Protein AF-0000000082645265 (afdb_homodimer)

Organism: NCBI:txid247480

pLDDT: mean 91.25, std 11.8, range [41.09, 98.75]

Radius of gyration: 23.76 Å; Cα contacts (8 Å, |Δi|>4): 276; chains: 2; bounding box: 53×77×56 Å

Sequence (302 aa):
MNIVKHSKKLSLRLSRKKLFSTRSKHISAYISTALFASWIGTYLDLYFVGKQWYSFPARPYPAIFTINIMFTLIGLPILTTFFLYFMEKIKTWKKGVFIGTASLIMTLGEKRSEALGWFAHNDQWEHIYSFFGYLIFMIIVWKFYRWMNSIMNIVKHSKKLSLRLSRKKLFSTRSKHISAYISTALFASWIGTYLDLYFVGKQWYSFPARPYPAIFTINIMFTLIGLPILTTFFLYFMEKIKTWKKGVFIGTASLIMTLGEKRSEALGWFAHNDQWEHIYSFFGYLIFMIIVWKFYRWMNSI

Solvent-accessible surface area (backbone atoms only — not comparable to full-atom values): 15420 Å² total; per-residue (Å²): 126,72,67,62,59,56,53,51,53,53,50,49,52,51,48,47,51,49,50,52,50,52,52,25,35,50,52,46,18,50,52,41,35,23,49,47,48,19,41,55,47,42,53,50,44,45,49,39,39,35,68,56,47,32,48,46,76,58,40,66,60,61,80,41,35,81,51,47,52,63,44,34,69,47,46,40,26,52,51,43,50,52,50,51,58,50,56,72,72,45,55,76,87,50,44,60,57,48,44,52,51,49,15,48,50,52,36,51,49,50,54,51,33,33,76,71,52,42,33,45,65,36,90,83,60,53,68,67,57,46,28,53,48,40,38,52,50,51,50,52,47,49,53,48,29,54,51,43,54,72,61,127,74,68,61,60,57,53,51,54,52,50,48,51,52,48,46,52,49,50,52,50,52,51,26,36,49,51,47,18,52,53,40,34,23,50,46,48,19,42,54,48,42,54,50,44,45,46,39,38,36,67,54,46,31,48,47,74,58,42,68,61,61,82,39,35,82,52,47,52,63,44,34,67,48,45,39,27,52,52,43,49,54,50,50,58,49,56,71,71,45,57,76,86,52,43,60,58,48,45,53,51,49,15,47,51,50,35,50,50,49,53,52,32,33,76,71,52,41,33,47,64,35,91,86,60,52,67,67,56,46,29,53,48,41,38,53,48,51,49,52,48,49,53,49,29,54,52,42,54,71,60

Nearest PDB structures (foldseek):
  8th8-assembly1_C  TM=1.913E-01  e=9.429E+00  Tetrahymena thermophila

Secondary structure (DSSP, 8-state):
--HHHHHHHHHHHHHHHHHHHHHHHHHHHHHHHHHHHHHHHHHHHHHHHHTTSEE-SS-SSTTT-SS-HHIIIIIHHHHHHHHHHHHHHS-HHHHHHHHHHHHHHHHHHHHHHHHTTS-EE-TT--HHHHHHHHHHHHHHHHHHHHHHHH-/-THHHHHHHHHHHHHHHHHHHHHHHHHHHHHHHHHHHHHHHHHHHHHHHHTTSEE-SS-SSTTT-SS-HHIIIIIHHHHHHHHHHHHHHS-HHHHHHHHHHHHHHHHHHHHHHHHTTS-EE-TT--HHHHHHHHHHHHHHHHHHHHHHHH-

Structure (mmCIF, N/CA/C/O backbone):
data_AF-0000000082645265-model_v1
#
loop_
_entity.id
_entity.type
_entity.pdbx_description
1 polymer 'Group-specific protein'
#
loop_
_atom_site.group_PDB
_atom_site.id
_atom_site.type_symbol
_atom_site.label_atom_id
_atom_site.label_alt_id
_atom_site.label_comp_id
_atom_site.label_asym_id
_atom_site.label_entity_id
_atom_site.label_seq_id
_atom_site.pdbx_PDB_ins_code
_atom_site.Cartn_x
_atom_site.Cartn_y
_atom_site.Cartn_z
_atom_site.occupancy
_atom_site.B_iso_or_equiv
_atom_site.auth_seq_id
_atom_site.auth_comp_id
_atom_site.auth_asym_id
_atom_site.auth_atom_id
_atom_site.pdbx_PDB_model_num
ATOM 1 N N . MET A 1 1 ? -5.438 44.812 35.031 1 41.72 1 MET A N 1
ATOM 2 C CA . MET A 1 1 ? -4.277 43.969 34.75 1 41.72 1 MET A CA 1
ATOM 3 C C . MET A 1 1 ? -4.711 42.531 34.375 1 41.72 1 MET A C 1
ATOM 5 O O . MET A 1 1 ? -3.877 41.656 34.25 1 41.72 1 MET A O 1
ATOM 9 N N . ASN A 1 2 ? -6 42.188 34.562 1 53.78 2 ASN A N 1
ATOM 10 C CA . ASN A 1 2 ? -6.508 40.844 34.344 1 53.78 2 ASN A CA 1
ATOM 11 C C . ASN A 1 2 ? -6.637 40.531 32.844 1 53.78 2 ASN A C 1
ATOM 13 O O . ASN A 1 2 ? -7.105 39.438 32.469 1 53.78 2 ASN A O 1
ATOM 17 N N . ILE A 1 3 ? -6.441 41.469 32.031 1 58.78 3 ILE A N 1
ATOM 18 C CA . ILE A 1 3 ? -6.621 41.219 30.594 1 58.78 3 ILE A CA 1
ATOM 19 C C . ILE A 1 3 ? -5.422 40.469 30.031 1 58.78 3 ILE A C 1
ATOM 21 O O . ILE A 1 3 ? -5.543 39.75 29.047 1 58.78 3 ILE A O 1
ATOM 25 N N . VAL A 1 4 ? -4.297 40.562 30.703 1 61.38 4 VAL A N 1
ATOM 26 C CA . VAL A 1 4 ? -3.084 39.938 30.188 1 61.38 4 VAL A CA 1
ATOM 27 C C . VAL A 1 4 ? -3.145 38.438 30.422 1 61.38 4 VAL A C 1
ATOM 29 O O . VAL A 1 4 ? -2.586 37.656 29.641 1 61.38 4 VAL A O 1
ATOM 32 N N . LYS A 1 5 ? -3.932 37.969 31.453 1 63.28 5 LYS A N 1
ATOM 33 C CA . LYS A 1 5 ? -3.91 36.562 31.766 1 63.28 5 LYS A CA 1
ATOM 34 C C . LYS A 1 5 ? -4.766 35.75 30.781 1 63.28 5 LYS A C 1
ATOM 36 O O . LYS A 1 5 ? -4.43 34.625 30.422 1 63.28 5 LYS A O 1
ATOM 41 N N . HIS A 1 6 ? -5.785 36.438 30.203 1 62.94 6 HIS A N 1
ATOM 42 C CA . HIS A 1 6 ? -6.652 35.719 29.281 1 62.94 6 HIS A CA 1
ATOM 43 C C . HIS A 1 6 ? -5.969 35.531 27.922 1 62.94 6 HIS A C 1
ATOM 45 O O . HIS A 1 6 ? -6.137 34.5 27.281 1 62.94 6 HIS A O 1
ATOM 51 N N . SER A 1 7 ? -5.109 36.5 27.625 1 65 7 SER A N 1
ATOM 52 C CA . SER A 1 7 ? -4.426 36.438 26.344 1 65 7 SER A CA 1
ATOM 53 C C . SER A 1 7 ? -3.377 35.312 26.328 1 65 7 SER A C 1
ATOM 55 O O . SER A 1 7 ? -3.178 34.656 25.312 1 65 7 SER A O 1
ATOM 57 N N . LYS A 1 8 ? -2.848 35.062 27.531 1 65.62 8 LYS A N 1
ATOM 58 C CA . LYS A 1 8 ? -1.815 34.031 27.609 1 65.62 8 LYS A CA 1
ATOM 59 C C . LYS A 1 8 ? -2.422 32.656 27.484 1 65.62 8 LYS A C 1
ATOM 61 O O . LYS A 1 8 ? -1.835 31.766 26.844 1 65.62 8 LYS A O 1
ATOM 66 N N . LYS A 1 9 ? -3.592 32.438 28.078 1 67.31 9 LYS A N 1
ATOM 67 C CA . LYS A 1 9 ? -4.25 31.141 28.031 1 67.31 9 LYS A CA 1
ATOM 68 C C . LYS A 1 9 ? -4.703 30.828 26.609 1 67.31 9 LYS A C 1
ATOM 70 O O . LYS A 1 9 ? -4.602 29.672 26.156 1 67.31 9 LYS A O 1
ATOM 75 N N . LEU A 1 10 ? -5.191 31.922 25.891 1 62.81 10 LEU A N 1
ATOM 76 C CA . LEU A 1 10 ? -5.602 31.766 24.5 1 62.81 10 LEU A CA 1
ATOM 77 C C . LEU A 1 10 ? -4.41 31.406 23.609 1 62.81 10 LEU A C 1
ATOM 79 O O . LEU A 1 10 ? -4.52 30.578 22.719 1 62.81 10 LEU A O 1
ATOM 83 N N . SER A 1 11 ? -3.326 32.062 23.922 1 68.88 11 SER A N 1
ATOM 84 C CA . SER A 1 11 ? -2.109 31.781 23.156 1 68.88 11 SER A CA 1
ATOM 85 C C . SER A 1 11 ? -1.582 30.375 23.422 1 68.88 11 SER A C 1
ATOM 87 O O . SER A 1 11 ? -1.104 29.703 22.5 1 68.88 11 SER A O 1
ATOM 89 N N . LEU A 1 12 ? -1.738 29.906 24.688 1 66.88 12 LEU A N 1
ATOM 90 C CA . LEU A 1 12 ? -1.28 28.562 25.047 1 66.88 12 LEU A CA 1
ATOM 91 C C . LEU A 1 12 ? -2.164 27.5 24.406 1 66.88 12 LEU A C 1
ATOM 93 O O . LEU A 1 12 ? -1.672 26.453 23.969 1 66.88 12 LEU A O 1
ATOM 97 N N . ARG A 1 13 ? -3.473 27.828 24.406 1 66.19 13 ARG A N 1
ATOM 98 C CA . ARG A 1 13 ? -4.402 26.891 23.766 1 66.19 13 ARG A CA 1
ATOM 99 C C . ARG A 1 13 ? -4.141 26.812 22.266 1 66.19 13 ARG A C 1
ATOM 101 O O . ARG A 1 13 ? -4.184 25.719 21.688 1 66.19 13 ARG A O 1
ATOM 108 N N . LEU A 1 14 ? -3.836 27.922 21.656 1 66.31 14 LEU A N 1
ATOM 109 C CA . LEU A 1 14 ? -3.527 27.953 20.234 1 66.31 14 LEU A CA 1
ATOM 110 C C . LEU A 1 14 ? -2.209 27.25 19.953 1 66.31 14 LEU A C 1
ATOM 112 O O . LEU A 1 14 ? -2.09 26.531 18.953 1 66.31 14 LEU A O 1
ATOM 116 N N . SER A 1 15 ? -1.323 27.484 20.875 1 64.44 15 SER A N 1
ATOM 117 C CA . SER A 1 15 ? -0.021 26.844 20.719 1 64.44 15 SER A CA 1
ATOM 118 C C . SER A 1 15 ? -0.122 25.328 20.891 1 64.44 15 SER A C 1
ATOM 120 O O . SER A 1 15 ? 0.527 24.578 20.172 1 64.44 15 SER A O 1
ATOM 122 N N . ARG A 1 16 ? -0.969 24.984 21.828 1 63.16 16 ARG A N 1
ATOM 123 C CA . ARG A 1 16 ? -1.139 23.547 22.062 1 63.16 16 ARG A CA 1
ATOM 124 C C . ARG A 1 16 ? -1.843 22.891 20.891 1 63.16 16 ARG A C 1
ATOM 126 O O . ARG A 1 16 ? -1.484 21.781 20.484 1 63.16 16 ARG A O 1
ATOM 133 N N . LYS A 1 17 ? -2.867 23.5 20.375 1 64.81 17 LYS A N 1
ATOM 134 C CA . LYS A 1 17 ? -3.559 23 19.203 1 64.81 17 LYS A CA 1
ATOM 135 C C . LYS A 1 17 ? -2.613 22.891 18 1 64.81 17 LYS A C 1
ATOM 137 O O . LYS A 1 17 ? -2.646 21.922 17.25 1 64.81 17 LYS A O 1
ATOM 142 N N . LYS A 1 18 ? -1.785 23.844 17.906 1 65.69 18 LYS A N 1
ATOM 143 C CA . LYS A 1 18 ? -0.791 23.844 16.844 1 65.69 18 LYS A CA 1
ATOM 144 C C . LYS A 1 18 ? 0.21 22.703 17.031 1 65.69 18 LYS A C 1
ATOM 146 O O . LYS A 1 18 ? 0.568 22.016 16.062 1 65.69 18 LYS A O 1
ATOM 151 N N . LEU A 1 19 ? 0.663 22.438 18.281 1 63.84 19 LEU A N 1
ATOM 152 C CA . LEU A 1 19 ? 1.594 21.359 18.594 1 63.84 19 LEU A CA 1
ATOM 153 C C . LEU A 1 19 ? 0.954 20 18.328 1 63.84 19 LEU A C 1
ATOM 155 O O . LEU A 1 19 ? 1.603 19.094 17.797 1 63.84 19 LEU A O 1
ATOM 159 N N . PHE A 1 20 ? -0.298 19.906 18.75 1 65.75 20 PHE A N 1
ATOM 160 C CA . PHE A 1 20 ? -1.022 18.656 18.516 1 65.75 20 PHE A CA 1
ATOM 161 C C . PHE A 1 20 ? -1.174 18.406 17.016 1 65.75 20 PHE A C 1
ATOM 163 O O . PHE A 1 20 ? -1.051 17.266 16.562 1 65.75 20 PHE A O 1
ATOM 170 N N . SER A 1 21 ? -1.326 19.547 16.312 1 73.06 21 SER A N 1
ATOM 171 C CA . SER A 1 21 ? -1.511 19.422 14.867 1 73.06 21 SER A CA 1
ATOM 172 C C . SER A 1 21 ? -0.225 18.969 14.188 1 73.06 21 SER A C 1
ATOM 174 O O . SER A 1 21 ? -0.258 18.125 13.289 1 73.06 21 SER A O 1
ATOM 176 N N . THR A 1 22 ? 0.914 19.469 14.727 1 77.69 22 THR A N 1
ATOM 177 C CA . THR A 1 22 ? 2.189 19.094 14.133 1 77.69 22 THR A CA 1
ATOM 178 C C . THR A 1 22 ? 2.506 17.625 14.414 1 77.69 22 THR A C 1
ATOM 180 O O . THR A 1 22 ? 2.982 16.906 13.531 1 77.69 22 THR A O 1
ATOM 183 N N . ARG A 1 23 ? 2.248 17.172 15.594 1 83.69 23 ARG A N 1
ATOM 184 C CA . ARG A 1 23 ? 2.463 15.773 15.977 1 83.69 23 ARG A CA 1
ATOM 185 C C . ARG A 1 23 ? 1.567 14.844 15.164 1 83.69 23 ARG A C 1
ATOM 187 O O . ARG A 1 23 ? 2.01 13.781 14.719 1 83.69 23 ARG A O 1
ATOM 194 N N . SER A 1 24 ? 0.394 15.281 14.992 1 85.12 24 SER A N 1
ATOM 195 C CA . SER A 1 24 ? -0.56 14.492 14.211 1 85.12 24 SER A CA 1
ATOM 196 C C . SER A 1 24 ? -0.104 14.352 12.758 1 85.12 24 SER A C 1
ATOM 198 O O . SER A 1 24 ? -0.153 13.258 12.195 1 85.12 24 SER A O 1
ATOM 200 N N . LYS A 1 25 ? 0.382 15.375 12.32 1 87.38 25 LYS A N 1
ATOM 201 C CA . LYS A 1 25 ? 0.893 15.359 10.953 1 87.38 25 LYS A CA 1
ATOM 202 C C . LYS A 1 25 ? 2.094 14.422 10.828 1 87.38 25 LYS A C 1
ATOM 204 O O . LYS A 1 25 ? 2.213 13.688 9.844 1 87.38 25 LYS A O 1
ATOM 209 N N . HIS A 1 26 ? 2.93 14.492 11.812 1 91.62 26 HIS A N 1
ATOM 210 C CA . HIS A 1 26 ? 4.105 13.633 11.852 1 91.62 26 HIS A CA 1
ATOM 211 C C . HIS A 1 26 ? 3.713 12.164 11.898 1 91.62 26 HIS A C 1
ATOM 213 O O . HIS A 1 26 ? 4.27 11.344 11.156 1 91.62 26 HIS A O 1
ATOM 219 N N . ILE A 1 27 ? 2.762 11.836 12.641 1 93.38 27 ILE A N 1
ATOM 220 C CA . ILE A 1 27 ? 2.273 10.461 12.758 1 93.38 27 ILE A CA 1
ATOM 221 C C . ILE A 1 27 ? 1.66 10.016 11.438 1 93.38 27 ILE A C 1
ATOM 223 O O . ILE A 1 27 ? 1.906 8.891 10.984 1 93.38 27 ILE A O 1
ATOM 227 N N . SER A 1 28 ? 0.894 10.891 10.828 1 94.62 28 SER A N 1
ATOM 228 C CA . SER A 1 28 ? 0.278 10.594 9.539 1 94.62 28 SER A CA 1
ATOM 229 C C . SER A 1 28 ? 1.333 10.297 8.477 1 94.62 28 SER A C 1
ATOM 231 O O . SER A 1 28 ? 1.183 9.367 7.684 1 94.62 28 SER A O 1
ATOM 233 N N . ALA A 1 29 ? 2.334 11.031 8.516 1 97.06 29 ALA A N 1
ATOM 234 C CA . ALA A 1 29 ? 3.408 10.844 7.547 1 97.06 29 ALA A CA 1
ATOM 235 C C . ALA A 1 29 ? 4.117 9.516 7.77 1 97.06 29 ALA A C 1
ATOM 237 O O . ALA A 1 29 ? 4.465 8.82 6.809 1 97.06 29 ALA A O 1
ATOM 238 N N . TYR A 1 30 ? 4.309 9.148 9.008 1 97.56 30 TYR A N 1
ATOM 239 C CA . TYR A 1 30 ? 4.918 7.859 9.328 1 97.56 30 TYR A CA 1
ATOM 240 C C . TYR A 1 30 ? 4.059 6.707 8.836 1 97.56 30 TYR A C 1
ATOM 242 O O . TYR A 1 30 ? 4.562 5.781 8.195 1 97.56 30 TYR A O 1
ATOM 250 N N . ILE A 1 31 ? 2.816 6.781 9.102 1 97.31 31 ILE A N 1
ATOM 251 C CA . ILE A 1 31 ? 1.897 5.711 8.727 1 97.31 31 ILE A CA 1
ATOM 252 C C . ILE A 1 31 ? 1.837 5.59 7.207 1 97.31 31 ILE A C 1
ATOM 254 O O . ILE A 1 31 ? 1.971 4.496 6.656 1 97.31 31 ILE A O 1
ATOM 258 N N . SER A 1 32 ? 1.669 6.715 6.551 1 97.81 32 SER A N 1
ATOM 259 C CA . SER A 1 32 ? 1.574 6.711 5.094 1 97.81 32 SER A CA 1
ATOM 260 C C . SER A 1 32 ? 2.85 6.168 4.457 1 97.81 32 SER A C 1
ATOM 262 O O . SER A 1 32 ? 2.793 5.438 3.467 1 97.81 32 SER A O 1
ATOM 264 N N . THR A 1 33 ? 3.93 6.508 5.055 1 98.62 33 THR A N 1
ATOM 265 C CA . THR A 1 33 ? 5.199 6.09 4.473 1 98.62 33 THR A CA 1
ATOM 266 C C . THR A 1 33 ? 5.438 4.602 4.711 1 98.62 33 THR A C 1
ATOM 268 O O . THR A 1 33 ? 5.941 3.898 3.828 1 98.62 33 THR A O 1
ATOM 271 N N . ALA A 1 34 ? 5.102 4.152 5.859 1 98.56 34 ALA A N 1
ATOM 272 C CA . ALA A 1 34 ? 5.215 2.721 6.117 1 98.56 34 ALA A CA 1
ATOM 273 C C . ALA A 1 34 ? 4.332 1.92 5.164 1 98.56 34 ALA A C 1
ATOM 275 O O . ALA A 1 34 ? 4.754 0.886 4.641 1 98.56 34 ALA A O 1
ATOM 276 N N . LEU A 1 35 ? 3.164 2.441 4.984 1 98.31 35 LEU A N 1
ATOM 277 C CA . LEU A 1 35 ? 2.244 1.817 4.039 1 98.31 35 LEU A CA 1
ATOM 278 C C . LEU A 1 35 ? 2.814 1.85 2.625 1 98.31 35 LEU A C 1
ATOM 280 O O . LEU A 1 35 ? 2.754 0.852 1.902 1 98.31 35 LEU A O 1
ATOM 284 N N . PHE A 1 36 ? 3.33 2.92 2.273 1 98.69 36 PHE A N 1
ATOM 285 C CA . PHE A 1 36 ? 3.928 3.111 0.958 1 98.69 36 PHE A CA 1
ATOM 286 C C . PHE A 1 36 ? 5.086 2.146 0.744 1 98.69 36 PHE A C 1
ATOM 288 O O . PHE A 1 36 ? 5.191 1.518 -0.312 1 98.69 36 PHE A O 1
ATOM 295 N N . ALA A 1 37 ? 5.914 2.037 1.705 1 98.75 37 ALA A N 1
ATOM 296 C CA . ALA A 1 37 ? 7.059 1.132 1.616 1 98.75 37 ALA A CA 1
ATOM 297 C C . ALA A 1 37 ? 6.598 -0.315 1.458 1 98.75 37 ALA A C 1
ATOM 299 O O . ALA A 1 37 ? 7.152 -1.062 0.647 1 98.75 37 ALA A O 1
ATOM 300 N N . SER A 1 38 ? 5.617 -0.634 2.26 1 98.69 38 SER A N 1
ATOM 301 C CA . SER A 1 38 ? 5.051 -1.973 2.141 1 98.69 38 SER A CA 1
ATOM 302 C C . SER A 1 38 ? 4.445 -2.195 0.759 1 98.69 38 SER A C 1
ATOM 304 O O . SER A 1 38 ? 4.629 -3.254 0.157 1 98.69 38 SER A O 1
ATOM 306 N N . TRP A 1 39 ? 3.764 -1.215 0.296 1 98.31 39 TRP A N 1
ATOM 307 C CA . TRP A 1 39 ? 3.102 -1.255 -1.003 1 98.31 39 TRP A CA 1
ATOM 308 C C . TRP A 1 39 ? 4.117 -1.419 -2.127 1 98.31 39 TRP A C 1
ATOM 310 O O . TRP A 1 39 ? 4.039 -2.369 -2.91 1 98.31 39 TRP A O 1
ATOM 320 N N . ILE A 1 40 ? 5.082 -0.595 -2.199 1 98 40 ILE A N 1
ATOM 321 C CA . ILE A 1 40 ? 6.09 -0.671 -3.25 1 98 40 ILE A CA 1
ATOM 322 C C . ILE A 1 40 ? 6.895 -1.958 -3.1 1 98 40 ILE A C 1
ATOM 324 O O . ILE A 1 40 ? 7.215 -2.617 -4.09 1 98 40 ILE A O 1
ATOM 328 N N . GLY A 1 41 ? 7.242 -2.258 -1.866 1 98.06 41 GLY A N 1
ATOM 329 C CA . GLY A 1 41 ? 7.98 -3.488 -1.624 1 98.06 41 GLY A CA 1
ATOM 330 C C . GLY A 1 41 ? 7.246 -4.727 -2.1 1 98.06 41 GLY A C 1
ATOM 331 O O . GLY A 1 41 ? 7.859 -5.652 -2.639 1 98.06 41 GLY A O 1
ATOM 332 N N . THR A 1 42 ? 5.957 -4.727 -1.881 1 98.19 42 THR A N 1
ATOM 333 C CA . THR A 1 42 ? 5.145 -5.863 -2.305 1 98.19 42 THR A CA 1
ATOM 334 C C . THR A 1 42 ? 5.184 -6.016 -3.822 1 98.19 42 THR A C 1
ATOM 336 O O . THR A 1 42 ? 5.402 -7.117 -4.336 1 98.19 42 THR A O 1
ATOM 339 N N . TYR A 1 43 ? 5.043 -4.992 -4.52 1 98 43 TYR A N 1
ATOM 340 C CA . TYR A 1 43 ? 5.02 -5.074 -5.977 1 98 43 TYR A CA 1
ATOM 341 C C . TYR A 1 43 ? 6.402 -5.402 -6.527 1 98 43 TYR A C 1
ATOM 343 O O . TYR A 1 43 ? 6.523 -6.09 -7.543 1 98 43 TYR A O 1
ATOM 351 N N . LEU A 1 44 ? 7.438 -4.914 -5.91 1 97.56 44 LEU A N 1
ATOM 352 C CA . LEU A 1 44 ? 8.781 -5.297 -6.32 1 97.56 44 LEU A CA 1
ATOM 353 C C . LEU A 1 44 ? 9.008 -6.793 -6.133 1 97.56 44 LEU A C 1
ATOM 355 O O . LEU A 1 44 ? 9.555 -7.461 -7.012 1 97.56 44 LEU A O 1
ATOM 359 N N . ASP A 1 45 ? 8.547 -7.258 -4.965 1 97.75 45 ASP A N 1
ATOM 360 C CA . ASP A 1 45 ? 8.664 -8.695 -4.715 1 97.75 45 ASP A CA 1
ATOM 361 C C . ASP A 1 45 ? 7.875 -9.5 -5.742 1 97.75 45 ASP A C 1
ATOM 363 O O . ASP A 1 45 ? 8.359 -10.508 -6.254 1 97.75 45 ASP A O 1
ATOM 367 N N . LEU A 1 46 ? 6.676 -9.086 -6.012 1 97.56 46 LEU A N 1
ATOM 368 C CA . LEU A 1 46 ? 5.855 -9.789 -6.992 1 97.56 46 LEU A CA 1
ATOM 369 C C . LEU A 1 46 ? 6.535 -9.812 -8.359 1 97.56 46 LEU A C 1
ATOM 371 O O . LEU A 1 46 ? 6.52 -10.836 -9.047 1 97.56 46 LEU A O 1
ATOM 375 N N . TYR A 1 47 ? 7.152 -8.789 -8.688 1 97.38 47 TYR A N 1
ATOM 376 C CA . TYR A 1 47 ? 7.816 -8.672 -9.977 1 97.38 47 TYR A CA 1
ATOM 377 C C . TYR A 1 47 ? 9.047 -9.578 -10.047 1 97.38 47 TYR A C 1
ATOM 379 O O . TYR A 1 47 ? 9.18 -10.383 -10.969 1 97.38 47 TYR A O 1
ATOM 387 N N . PHE A 1 48 ? 9.898 -9.492 -9.094 1 97.25 48 PHE A N 1
ATOM 388 C CA . PHE A 1 48 ? 11.164 -10.211 -9.133 1 97.25 48 PHE A CA 1
ATOM 389 C C . PHE A 1 48 ? 10.953 -11.703 -8.914 1 97.25 48 PHE A C 1
ATOM 391 O O . PHE A 1 48 ? 11.656 -12.531 -9.492 1 97.25 48 PHE A O 1
ATOM 398 N N . VAL A 1 49 ? 10.023 -12.031 -8.039 1 96.88 49 VAL A N 1
ATOM 399 C CA . VAL A 1 49 ? 9.68 -13.438 -7.84 1 96.88 49 VAL A CA 1
ATOM 400 C C . VAL A 1 49 ? 9.008 -13.992 -9.094 1 96.88 49 VAL A C 1
ATOM 402 O O . VAL A 1 49 ? 9.32 -15.109 -9.523 1 96.88 49 VAL A O 1
ATOM 405 N N . GLY A 1 50 ? 8.164 -13.219 -9.641 1 96 50 GLY A N 1
ATOM 406 C CA . GLY A 1 50 ? 7.516 -13.625 -10.875 1 96 50 GLY A CA 1
ATOM 407 C C . GLY A 1 50 ? 8.484 -13.852 -12.016 1 96 50 GLY A C 1
ATOM 408 O O . GLY A 1 50 ? 8.289 -14.758 -12.836 1 96 50 GLY A O 1
ATOM 409 N N . LYS A 1 51 ? 9.461 -13.062 -12.07 1 96.06 51 LYS A N 1
ATOM 410 C CA . LYS A 1 51 ? 10.484 -13.188 -13.102 1 96.06 51 LYS A CA 1
ATOM 411 C C . LYS A 1 51 ? 11.508 -14.258 -12.742 1 96.06 51 LYS A C 1
ATOM 413 O O . LYS A 1 51 ? 12.445 -14.516 -13.5 1 96.06 51 LYS A O 1
ATOM 418 N N . GLN A 1 52 ? 11.367 -14.766 -11.555 1 95.62 52 GLN A N 1
ATOM 419 C CA . GLN A 1 52 ? 12.195 -15.867 -11.055 1 95.62 52 GLN A CA 1
ATOM 420 C C . GLN A 1 52 ? 13.625 -15.406 -10.82 1 95.62 52 GLN A C 1
ATOM 422 O O . GLN A 1 52 ? 14.57 -16.172 -10.992 1 95.62 52 GLN A O 1
ATOM 427 N N . TRP A 1 53 ? 13.711 -14.125 -10.516 1 95.56 53 TRP A N 1
ATOM 428 C CA . TRP A 1 53 ? 15.031 -13.617 -10.141 1 95.56 53 TRP A CA 1
ATOM 429 C C . TRP A 1 53 ? 15.414 -14.07 -8.742 1 95.56 53 TRP A C 1
ATOM 431 O O . TRP A 1 53 ? 16.594 -14.312 -8.461 1 95.56 53 TRP A O 1
ATOM 441 N N . TYR A 1 54 ? 14.477 -14.141 -7.891 1 95.56 54 TYR A N 1
ATOM 442 C CA . TYR A 1 54 ? 14.664 -14.727 -6.566 1 95.56 54 TYR A CA 1
ATOM 443 C C . TYR A 1 54 ? 13.367 -15.336 -6.047 1 95.56 54 TYR A C 1
ATOM 445 O O . TYR A 1 54 ? 12.312 -15.188 -6.672 1 95.56 54 TYR A O 1
ATOM 453 N N . SER A 1 55 ? 13.523 -16.109 -4.988 1 96.44 55 SER A N 1
ATOM 454 C CA . SER A 1 55 ? 12.383 -16.75 -4.34 1 96.44 55 SER A CA 1
ATOM 455 C C . SER A 1 55 ? 12.562 -16.797 -2.826 1 96.44 55 SER A C 1
ATOM 457 O O . SER A 1 55 ? 13.656 -16.516 -2.318 1 96.44 55 SER A O 1
ATOM 459 N N . PHE A 1 56 ? 11.469 -17.078 -2.195 1 96.75 56 PHE A N 1
ATOM 460 C CA . PHE A 1 56 ? 11.453 -17.234 -0.745 1 96.75 56 PHE A CA 1
ATOM 461 C C . PHE A 1 56 ? 11.086 -18.656 -0.344 1 96.75 56 PHE A C 1
ATOM 463 O O . PHE A 1 56 ? 9.914 -18.953 -0.111 1 96.75 56 PHE A O 1
ATOM 470 N N . PRO A 1 57 ? 12.102 -19.469 -0.134 1 95.38 57 PRO A N 1
ATOM 471 C CA . PRO A 1 57 ? 11.812 -20.875 0.165 1 95.38 57 PRO A CA 1
ATOM 472 C C . PRO A 1 57 ? 11.086 -21.047 1.497 1 95.38 57 PRO A C 1
ATOM 474 O O . PRO A 1 57 ? 10.172 -21.875 1.599 1 95.38 57 PRO A O 1
ATOM 477 N N . ALA A 1 58 ? 11.523 -20.359 2.51 1 93.19 58 ALA A N 1
ATOM 478 C CA . ALA A 1 58 ? 10.859 -20.375 3.811 1 93.19 58 ALA A CA 1
ATOM 479 C C . ALA A 1 58 ? 9.945 -19.172 3.98 1 93.19 58 ALA A C 1
ATOM 481 O O . ALA A 1 58 ? 10.422 -18.031 4.141 1 93.19 58 ALA A O 1
ATOM 482 N N . ARG A 1 59 ? 8.648 -19.391 3.775 1 94.38 59 ARG A N 1
ATOM 483 C CA . ARG A 1 59 ? 7.68 -18.312 3.883 1 94.38 59 ARG A CA 1
ATOM 484 C C . ARG A 1 59 ? 6.34 -18.812 4.41 1 94.38 59 ARG A C 1
ATOM 486 O O . ARG A 1 59 ? 6.004 -19.984 4.23 1 94.38 59 ARG A O 1
ATOM 493 N N . PRO A 1 60 ? 5.684 -17.906 5.047 1 94.44 60 PRO A N 1
ATOM 494 C CA . PRO A 1 60 ? 4.363 -18.312 5.527 1 94.44 60 PRO A CA 1
ATOM 495 C C . PRO A 1 60 ? 3.381 -18.578 4.391 1 94.44 60 PRO A C 1
ATOM 497 O O . PRO A 1 60 ? 3.342 -17.828 3.412 1 94.44 60 PRO A O 1
ATOM 500 N N . TYR A 1 61 ? 2.6 -19.625 4.508 1 95.81 61 TYR A N 1
ATOM 501 C CA . TYR A 1 61 ? 1.531 -20 3.588 1 95.81 61 TYR A CA 1
ATOM 502 C C . TYR A 1 61 ? 2.033 -20.031 2.15 1 95.81 61 TYR A C 1
ATOM 504 O O . TYR A 1 61 ? 1.49 -19.344 1.28 1 95.81 61 TYR A O 1
ATOM 512 N N . PRO A 1 62 ? 2.998 -20.859 1.895 1 94.94 62 PRO A N 1
ATOM 513 C CA . PRO A 1 62 ? 3.613 -20.906 0.566 1 94.94 62 PRO A CA 1
ATOM 514 C C . PRO A 1 62 ? 2.643 -21.375 -0.518 1 94.94 62 PRO A C 1
ATOM 516 O O . PRO A 1 62 ? 2.861 -21.109 -1.702 1 94.94 62 PRO A O 1
ATOM 519 N N . ALA A 1 63 ? 1.558 -22 -0.151 1 94.88 63 ALA A N 1
ATOM 520 C CA . ALA A 1 63 ? 0.582 -22.484 -1.127 1 94.88 63 ALA A CA 1
ATOM 521 C C . ALA A 1 63 ? -0.27 -21.328 -1.657 1 94.88 63 ALA A C 1
ATOM 523 O O . ALA A 1 63 ? -0.855 -21.438 -2.738 1 94.88 63 ALA A O 1
ATOM 524 N N . ILE A 1 64 ? -0.255 -20.312 -0.901 1 95.62 64 ILE A N 1
ATOM 525 C CA . ILE A 1 64 ? -1.141 -19.203 -1.229 1 95.62 64 ILE A CA 1
ATOM 526 C C . ILE A 1 64 ? -0.325 -18.047 -1.785 1 95.62 64 ILE A C 1
ATOM 528 O O . ILE A 1 64 ? -0.72 -17.406 -2.77 1 95.62 64 ILE A O 1
ATOM 532 N N . PHE A 1 65 ? 0.762 -17.875 -1.158 1 96.88 65 PHE A N 1
ATOM 533 C CA . PHE A 1 65 ? 1.532 -16.688 -1.504 1 96.88 65 PHE A CA 1
ATOM 534 C C . PHE A 1 65 ? 2.863 -17.062 -2.141 1 96.88 65 PHE A C 1
ATOM 536 O O . PHE A 1 65 ? 3.57 -17.938 -1.635 1 96.88 65 PHE A O 1
ATOM 543 N N . THR A 1 66 ? 3.195 -16.281 -3.193 1 95.56 66 THR A N 1
ATOM 544 C CA . THR A 1 66 ? 4.488 -16.5 -3.834 1 95.56 66 THR A CA 1
ATOM 545 C C . THR A 1 66 ? 5.57 -15.648 -3.178 1 95.56 66 THR A C 1
ATOM 547 O O . THR A 1 66 ? 6.762 -15.898 -3.357 1 95.56 66 THR A O 1
ATOM 550 N N . ILE A 1 67 ? 5.113 -14.664 -2.479 1 96.81 67 ILE A N 1
ATOM 551 C CA . ILE A 1 67 ? 6.062 -13.773 -1.825 1 96.81 67 ILE A CA 1
ATOM 552 C C . ILE A 1 67 ? 6.02 -13.984 -0.314 1 96.81 67 ILE A C 1
ATOM 554 O O . ILE A 1 67 ? 5.152 -14.703 0.192 1 96.81 67 ILE A O 1
ATOM 558 N N . ASN A 1 68 ? 7.016 -13.406 0.417 1 96.94 68 ASN A N 1
ATOM 559 C CA . ASN A 1 68 ? 7.043 -13.477 1.874 1 96.94 68 ASN A CA 1
ATOM 560 C C . ASN A 1 68 ? 6.203 -12.359 2.498 1 96.94 68 ASN A C 1
ATOM 562 O O . ASN A 1 68 ? 6.695 -11.25 2.709 1 96.94 68 ASN A O 1
ATOM 566 N N . ILE A 1 69 ? 5.02 -12.711 2.859 1 96.31 69 ILE A N 1
ATOM 567 C CA . ILE A 1 69 ? 4.074 -11.703 3.314 1 96.31 69 ILE A CA 1
ATOM 568 C C . ILE A 1 69 ? 4.484 -11.195 4.695 1 96.31 69 ILE A C 1
ATOM 570 O O . ILE A 1 69 ? 4.168 -10.062 5.062 1 96.31 69 ILE A O 1
ATOM 574 N N . MET A 1 70 ? 5.051 -12.086 5.48 1 95.88 70 MET A N 1
ATOM 575 C CA . MET A 1 70 ? 5.539 -11.633 6.777 1 95.88 70 MET A CA 1
ATOM 576 C C . MET A 1 70 ? 6.527 -10.484 6.617 1 95.88 70 MET A C 1
ATOM 578 O O . MET A 1 70 ? 6.508 -9.531 7.395 1 95.88 70 MET A O 1
ATOM 582 N N . PHE A 1 71 ? 7.32 -10.57 5.699 1 96.06 71 PHE A N 1
ATOM 583 C CA . PHE A 1 71 ? 8.297 -9.516 5.445 1 96.06 71 PHE A CA 1
ATOM 584 C C . PHE A 1 71 ? 7.621 -8.258 4.922 1 96.06 71 PHE A C 1
ATOM 586 O O . PHE A 1 71 ? 7.848 -7.164 5.438 1 96.06 71 PHE A O 1
ATOM 593 N N . THR A 1 72 ? 6.77 -8.359 3.904 1 97.56 72 THR A N 1
ATOM 594 C CA . THR A 1 72 ? 6.215 -7.188 3.242 1 97.56 72 THR A CA 1
ATOM 595 C C . THR A 1 72 ? 5.16 -6.516 4.121 1 97.56 72 THR A C 1
ATOM 597 O O . THR A 1 72 ? 5.02 -5.293 4.105 1 97.56 72 THR A O 1
ATOM 600 N N . LEU A 1 73 ? 4.488 -7.262 4.969 1 97.19 73 LEU A N 1
ATOM 601 C CA . LEU A 1 73 ? 3.4 -6.703 5.762 1 97.19 73 LEU A CA 1
ATOM 602 C C . LEU A 1 73 ? 3.912 -6.195 7.105 1 97.19 73 LEU A C 1
ATOM 604 O O . LEU A 1 73 ? 3.391 -5.219 7.645 1 97.19 73 LEU A O 1
ATOM 608 N N . ILE A 1 74 ? 4.844 -6.867 7.668 1 96.94 74 ILE A N 1
ATOM 609 C CA . ILE A 1 74 ? 5.301 -6.555 9.016 1 96.94 74 ILE A CA 1
ATOM 610 C C . ILE A 1 74 ? 6.746 -6.066 8.977 1 96.94 74 ILE A C 1
ATOM 612 O O . ILE A 1 74 ? 7.051 -4.973 9.453 1 96.94 74 ILE A O 1
ATOM 616 N N . GLY A 1 75 ? 7.57 -6.832 8.391 1 96.81 75 GLY A N 1
ATOM 617 C CA . GLY A 1 75 ? 8.992 -6.523 8.359 1 96.81 75 GLY A CA 1
ATOM 618 C C . GLY A 1 75 ? 9.289 -5.16 7.754 1 96.81 75 GLY A C 1
ATOM 619 O O . GLY A 1 75 ? 9.992 -4.352 8.359 1 96.81 75 GLY A O 1
ATOM 620 N N . LEU A 1 76 ? 8.734 -4.949 6.594 1 97.88 76 LEU A N 1
ATOM 621 C CA . LEU A 1 76 ? 9.047 -3.725 5.867 1 97.88 76 LEU A CA 1
ATOM 622 C C . LEU A 1 76 ? 8.531 -2.502 6.613 1 97.88 76 LEU A C 1
ATOM 624 O O . LEU A 1 76 ? 9.25 -1.517 6.785 1 97.88 76 LEU A O 1
ATOM 628 N N . PRO A 1 77 ? 7.359 -2.52 7.066 1 97.94 77 PRO A N 1
ATOM 629 C CA . PRO A 1 77 ? 6.883 -1.373 7.84 1 97.94 77 PRO A CA 1
ATOM 630 C C . PRO A 1 77 ? 7.727 -1.109 9.086 1 97.94 77 PRO A C 1
ATOM 632 O O . PRO A 1 77 ? 8.031 0.045 9.398 1 97.94 77 PRO A O 1
ATOM 635 N N . ILE A 1 78 ? 8.086 -2.105 9.773 1 97.88 78 ILE A N 1
ATOM 636 C CA . ILE A 1 78 ? 8.898 -1.948 10.977 1 97.88 78 ILE A CA 1
ATOM 637 C C . ILE A 1 78 ? 10.258 -1.353 10.602 1 97.88 78 ILE A C 1
ATOM 639 O O . ILE A 1 78 ? 10.703 -0.375 11.211 1 97.88 78 ILE A O 1
ATOM 643 N N . LEU A 1 79 ? 10.891 -1.909 9.633 1 97.88 79 LEU A N 1
ATOM 644 C CA . LEU A 1 79 ? 12.188 -1.418 9.18 1 97.88 79 LEU A CA 1
ATOM 645 C C . LEU A 1 79 ? 12.086 0.023 8.695 1 97.88 79 LEU A C 1
ATOM 647 O O . LEU A 1 79 ? 12.977 0.833 8.945 1 97.88 79 LEU A O 1
ATOM 651 N N . THR A 1 80 ? 11.016 0.271 7.973 1 98.44 80 THR A N 1
ATOM 652 C CA . THR A 1 80 ? 10.797 1.622 7.469 1 98.44 80 THR A CA 1
ATOM 653 C C . THR A 1 80 ? 10.664 2.615 8.617 1 98.44 80 THR A C 1
ATOM 655 O O . THR A 1 80 ? 11.258 3.697 8.586 1 98.44 80 THR A O 1
ATOM 658 N N . THR A 1 81 ? 9.938 2.232 9.617 1 97.94 81 THR A N 1
ATOM 659 C CA . THR A 1 81 ? 9.75 3.105 10.773 1 97.94 81 THR A CA 1
ATOM 660 C C . THR A 1 81 ? 11.078 3.398 11.453 1 97.94 81 THR A C 1
ATOM 662 O O . THR A 1 81 ? 11.375 4.547 11.781 1 97.94 81 THR A O 1
ATOM 665 N N . PHE A 1 82 ? 11.859 2.41 11.641 1 97.62 82 PHE A N 1
ATOM 666 C CA . PHE A 1 82 ? 13.188 2.588 12.219 1 97.62 82 PHE A CA 1
ATOM 667 C C . PHE A 1 82 ? 14.047 3.484 11.328 1 97.62 82 PHE A C 1
ATOM 669 O O . PHE A 1 82 ? 14.727 4.383 11.828 1 97.62 82 PHE A O 1
ATOM 676 N N . PHE A 1 83 ? 14.031 3.219 10.086 1 98.31 83 PHE A N 1
ATOM 677 C CA . PHE A 1 83 ? 14.773 4.008 9.117 1 98.31 83 PHE A CA 1
ATOM 678 C C . PHE A 1 83 ? 14.391 5.48 9.203 1 98.31 83 PHE A C 1
ATOM 680 O O . PHE A 1 83 ? 15.266 6.348 9.289 1 98.31 83 PHE A O 1
ATOM 687 N N . LEU A 1 84 ? 13.125 5.738 9.273 1 97.94 84 LEU A N 1
ATOM 688 C CA . LEU A 1 84 ? 12.648 7.117 9.344 1 97.94 84 LEU A CA 1
ATOM 689 C C . LEU A 1 84 ? 13.07 7.773 10.648 1 97.94 84 LEU A C 1
ATOM 691 O O . LEU A 1 84 ? 13.461 8.945 10.664 1 97.94 84 LEU A O 1
ATOM 695 N N . TYR A 1 85 ? 12.961 7.004 11.711 1 97 85 TYR A N 1
ATOM 696 C CA . TYR A 1 85 ? 13.352 7.508 13.031 1 97 85 TYR A CA 1
ATOM 697 C C . TYR A 1 85 ? 14.773 8.039 13.008 1 97 85 TYR A C 1
ATOM 699 O O . TYR A 1 85 ? 15.039 9.148 13.484 1 97 85 TYR A O 1
ATOM 707 N N . PHE A 1 86 ? 15.648 7.344 12.43 1 96.75 86 PHE A N 1
ATOM 708 C CA . PHE A 1 86 ? 17.047 7.742 12.375 1 96.75 86 PHE A CA 1
ATOM 709 C C . PHE A 1 86 ? 17.266 8.867 11.375 1 96.75 86 PHE A C 1
ATOM 711 O O . PHE A 1 86 ? 18 9.812 11.641 1 96.75 86 PHE A O 1
ATOM 718 N N . MET A 1 87 ? 16.672 8.734 10.273 1 97.12 87 MET A N 1
ATOM 719 C CA . MET A 1 87 ? 16.812 9.734 9.211 1 97.12 87 MET A CA 1
ATOM 720 C C . MET A 1 87 ? 16.422 11.117 9.719 1 97.12 87 MET A C 1
ATOM 722 O O . MET A 1 87 ? 17.031 12.117 9.344 1 97.12 87 MET A O 1
ATOM 726 N N . GLU A 1 88 ? 15.453 11.156 10.5 1 95.62 88 GLU A N 1
ATOM 727 C CA . GLU A 1 88 ? 14.977 12.438 11.008 1 95.62 88 GLU A CA 1
ATOM 728 C C . GLU A 1 88 ? 16 13.078 11.938 1 95.62 88 GLU A C 1
ATOM 730 O O . GLU A 1 88 ? 16.047 14.305 12.062 1 95.62 88 GLU A O 1
ATOM 735 N N . LYS A 1 89 ? 16.734 12.297 12.57 1 95.5 89 LYS A N 1
ATOM 736 C CA . LYS A 1 89 ? 17.656 12.781 13.594 1 95.5 89 LYS A CA 1
ATOM 737 C C . LYS A 1 89 ? 19.016 13.141 12.984 1 95.5 89 LYS A C 1
ATOM 739 O O . LYS A 1 89 ? 19.797 13.859 13.602 1 95.5 89 LYS A O 1
ATOM 744 N N . ILE A 1 90 ? 19.25 12.594 11.898 1 95.12 90 ILE A N 1
ATOM 745 C CA . ILE A 1 90 ? 20.547 12.75 11.242 1 95.12 90 ILE A CA 1
ATOM 746 C C . ILE A 1 90 ? 20.578 14.062 10.453 1 95.12 90 ILE A C 1
ATOM 748 O O . ILE A 1 90 ? 19.578 14.438 9.828 1 95.12 90 ILE A O 1
ATOM 752 N N . LYS A 1 91 ? 21.734 14.734 10.562 1 92.88 91 LYS A N 1
ATOM 753 C CA . LYS A 1 91 ? 21.906 15.945 9.773 1 92.88 91 LYS A CA 1
ATOM 754 C C . LYS A 1 91 ? 21.828 15.641 8.281 1 92.88 91 LYS A C 1
ATOM 756 O O . LYS A 1 91 ? 22.188 14.547 7.844 1 92.88 91 LYS A O 1
ATOM 761 N N . THR A 1 92 ? 21.547 16.562 7.438 1 89.81 92 THR A N 1
ATOM 762 C CA . THR A 1 92 ? 21.234 16.391 6.023 1 89.81 92 THR A CA 1
ATOM 763 C C . THR A 1 92 ? 22.422 15.836 5.258 1 89.81 92 THR A C 1
ATOM 765 O O . THR A 1 92 ? 22.281 14.953 4.41 1 89.81 92 THR A O 1
ATOM 768 N N . TRP A 1 93 ? 23.625 16.344 5.602 1 88.88 93 TRP A N 1
ATOM 769 C CA . TRP A 1 93 ? 24.797 15.969 4.816 1 88.88 93 TRP A CA 1
ATOM 770 C C . TRP A 1 93 ? 25.234 14.539 5.133 1 88.88 93 TRP A C 1
ATOM 772 O O . TRP A 1 93 ? 25.953 13.922 4.355 1 88.88 93 TRP A O 1
ATOM 782 N N . LYS A 1 94 ? 24.688 13.969 6.227 1 95.56 94 LYS A N 1
ATOM 783 C CA . LYS A 1 94 ? 25.062 12.617 6.652 1 95.56 94 LYS A CA 1
ATOM 784 C C . LYS A 1 94 ? 24.016 11.594 6.199 1 95.56 94 LYS A C 1
ATOM 786 O O . LYS A 1 94 ? 24.219 10.391 6.348 1 95.56 94 LYS A O 1
ATOM 791 N N . LYS A 1 95 ? 22.984 12.102 5.641 1 96.94 95 LYS A N 1
ATOM 792 C CA . LYS A 1 95 ? 21.875 11.219 5.281 1 96.94 95 LYS A CA 1
ATOM 793 C C . LYS A 1 95 ? 22.266 10.266 4.156 1 96.94 95 LYS A C 1
ATOM 795 O O . LYS A 1 95 ? 21.891 9.094 4.168 1 96.94 95 LYS A O 1
ATOM 800 N N . GLY A 1 96 ? 23.062 10.766 3.229 1 96.62 96 GLY A N 1
ATOM 801 C CA . GLY A 1 96 ? 23.562 9.906 2.164 1 96.62 96 GLY A CA 1
ATOM 802 C C . GLY A 1 96 ? 24.406 8.758 2.67 1 96.62 96 GLY A C 1
ATOM 803 O O . GLY A 1 96 ? 24.281 7.625 2.205 1 96.62 96 GLY A O 1
ATOM 804 N N . VAL A 1 97 ? 25.25 9.094 3.541 1 96.5 97 VAL A N 1
ATOM 805 C CA . VAL A 1 97 ? 26.125 8.078 4.117 1 96.5 97 VAL A CA 1
ATOM 806 C C . VAL A 1 97 ? 25.297 7.039 4.867 1 96.5 97 VAL A C 1
ATOM 808 O O . VAL A 1 97 ? 25.547 5.84 4.762 1 96.5 97 VAL A O 1
ATOM 811 N N . PHE A 1 98 ? 24.312 7.516 5.574 1 97.81 98 PHE A N 1
ATOM 812 C CA . PHE A 1 98 ? 23.438 6.609 6.316 1 97.81 98 PHE A CA 1
ATOM 813 C C . PHE A 1 98 ? 22.703 5.672 5.367 1 97.81 98 PHE A C 1
ATOM 815 O O . PHE A 1 98 ? 22.656 4.461 5.598 1 97.81 98 PHE A O 1
ATOM 822 N N . ILE A 1 99 ? 22.188 6.188 4.332 1 98.19 99 ILE A N 1
ATOM 823 C CA . ILE A 1 99 ? 21.453 5.383 3.354 1 98.19 99 ILE A CA 1
ATOM 824 C C . ILE A 1 99 ? 22.406 4.355 2.732 1 98.19 99 ILE A C 1
ATOM 826 O O . ILE A 1 99 ? 22.031 3.191 2.561 1 98.19 99 ILE A O 1
ATOM 830 N N . GLY A 1 100 ? 23.656 4.777 2.436 1 97.94 100 GLY A N 1
ATOM 831 C CA . GLY A 1 100 ? 24.656 3.857 1.912 1 97.94 100 GLY A CA 1
ATOM 832 C C . GLY A 1 100 ? 24.969 2.715 2.861 1 97.94 100 GLY A C 1
ATOM 833 O O . GLY A 1 100 ? 25 1.553 2.453 1 97.94 100 GLY A O 1
ATOM 834 N N . THR A 1 101 ? 25.156 3.105 4.07 1 97.81 101 THR A N 1
ATOM 835 C CA . THR A 1 101 ? 25.484 2.102 5.07 1 97.81 101 THR A CA 1
ATOM 836 C C . THR A 1 101 ? 24.312 1.157 5.312 1 97.81 101 THR A C 1
ATOM 838 O O . THR A 1 101 ? 24.5 -0.058 5.406 1 97.81 101 THR A O 1
ATOM 841 N N . ALA A 1 102 ? 23.141 1.711 5.41 1 97.88 102 ALA A N 1
ATOM 842 C CA . ALA A 1 102 ? 21.953 0.884 5.605 1 97.88 102 ALA A CA 1
ATOM 843 C C . ALA A 1 102 ? 21.75 -0.07 4.434 1 97.88 102 ALA A C 1
ATOM 845 O O . ALA A 1 102 ? 21.359 -1.225 4.625 1 97.88 102 ALA A O 1
ATOM 846 N N . SER A 1 103 ? 21.969 0.431 3.26 1 98.12 103 SER A N 1
ATOM 847 C CA . SER A 1 103 ? 21.859 -0.414 2.074 1 98.12 103 SER A CA 1
ATOM 848 C C . SER A 1 103 ? 22.859 -1.567 2.127 1 98.12 103 SER A C 1
ATOM 850 O O . SER A 1 103 ? 22.531 -2.693 1.746 1 98.12 103 SER A O 1
ATOM 852 N N . LEU A 1 104 ? 24.016 -1.268 2.551 1 97.81 104 LEU A N 1
ATOM 853 C CA . LEU A 1 104 ? 25.047 -2.301 2.699 1 97.81 104 LEU A CA 1
ATOM 854 C C . LEU A 1 104 ? 24.609 -3.338 3.734 1 97.81 104 LEU A C 1
ATOM 856 O O . LEU A 1 104 ? 24.734 -4.543 3.498 1 97.81 104 LEU A O 1
ATOM 860 N N . ILE A 1 105 ? 24.094 -2.91 4.852 1 97.5 105 ILE A N 1
ATOM 861 C CA . ILE A 1 105 ? 23.625 -3.797 5.918 1 97.5 105 ILE A CA 1
ATOM 862 C C . ILE A 1 105 ? 22.516 -4.703 5.395 1 97.5 105 ILE A C 1
ATOM 864 O O . ILE A 1 105 ? 22.516 -5.91 5.652 1 97.5 105 ILE A O 1
ATOM 868 N N . MET A 1 106 ? 21.609 -4.125 4.633 1 97.25 106 MET A N 1
ATOM 869 C CA . MET A 1 106 ? 20.5 -4.914 4.082 1 97.25 106 MET A CA 1
ATOM 870 C C . MET A 1 106 ? 21.016 -5.941 3.08 1 97.25 106 MET A C 1
ATOM 872 O O . MET A 1 106 ? 20.516 -7.066 3.018 1 97.25 106 MET A O 1
ATOM 876 N N . THR A 1 107 ? 21.984 -5.523 2.318 1 97.38 107 THR A N 1
ATOM 877 C CA . THR A 1 107 ? 22.578 -6.449 1.359 1 97.38 107 THR A CA 1
ATOM 878 C C . THR A 1 107 ? 23.25 -7.613 2.078 1 97.38 107 THR A C 1
ATOM 880 O O .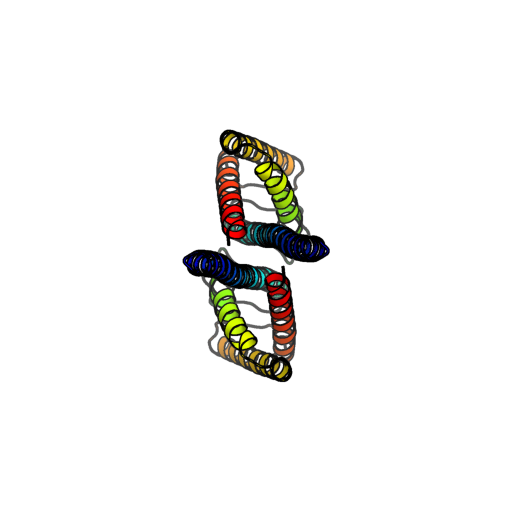 THR A 1 107 ? 23.109 -8.766 1.671 1 97.38 107 THR A O 1
ATOM 883 N N . LEU A 1 108 ? 23.969 -7.32 3.109 1 96.44 108 LEU A N 1
ATOM 884 C CA . LEU A 1 108 ? 24.609 -8.359 3.912 1 96.44 108 LEU A CA 1
ATOM 885 C C . LEU A 1 108 ? 23.547 -9.25 4.566 1 96.44 108 LEU A C 1
ATOM 887 O O . LEU A 1 108 ? 23.719 -10.469 4.641 1 96.44 108 LEU A O 1
ATOM 891 N N . GLY A 1 109 ? 22.516 -8.641 5.074 1 95.62 109 GLY A N 1
ATOM 892 C CA . GLY A 1 109 ? 21.422 -9.414 5.621 1 95.62 109 GLY A CA 1
ATOM 893 C C . GLY A 1 109 ? 20.812 -10.375 4.617 1 95.62 109 GLY A C 1
ATOM 894 O O . GLY A 1 109 ? 20.438 -11.5 4.969 1 95.62 109 GLY A O 1
ATOM 895 N N . GLU A 1 110 ? 20.688 -9.875 3.439 1 95.44 110 GLU A N 1
ATOM 896 C CA . GLU A 1 110 ? 20.188 -10.711 2.35 1 95.44 110 GLU A CA 1
ATOM 897 C C . GLU A 1 110 ? 21.094 -11.922 2.129 1 95.44 110 GLU A C 1
ATOM 899 O O . GLU A 1 110 ? 20.609 -13.047 2 1 95.44 110 GLU A O 1
ATOM 904 N N . LYS A 1 111 ? 22.375 -11.727 2.1 1 95 111 LYS A N 1
ATOM 905 C CA . LYS A 1 111 ? 23.328 -12.82 1.939 1 95 111 LYS A CA 1
ATOM 906 C C . LYS A 1 111 ? 23.219 -13.82 3.09 1 95 111 LYS A C 1
ATOM 908 O O . LYS A 1 111 ? 23.25 -15.031 2.871 1 95 111 LYS A O 1
ATOM 913 N N . ARG A 1 112 ? 23.094 -13.289 4.25 1 94.88 112 ARG A N 1
ATOM 914 C CA . ARG A 1 112 ? 22.938 -14.148 5.418 1 94.88 112 ARG A CA 1
ATOM 915 C C . ARG A 1 112 ? 21.641 -14.953 5.34 1 94.88 112 ARG A C 1
ATOM 917 O O . ARG A 1 112 ? 21.609 -16.125 5.691 1 94.88 112 ARG A O 1
ATOM 924 N N . SER A 1 113 ? 20.562 -14.297 4.891 1 94.25 113 SER A N 1
ATOM 925 C CA . SER A 1 113 ? 19.281 -14.977 4.734 1 94.25 113 SER A CA 1
ATOM 926 C C . SER A 1 113 ? 19.391 -16.109 3.723 1 94.25 113 SER A C 1
ATOM 928 O O . SER A 1 113 ? 18.719 -17.141 3.877 1 94.25 113 SER A O 1
ATOM 930 N N . GLU A 1 114 ? 20.188 -15.93 2.75 1 94.75 114 GLU A N 1
ATOM 931 C CA . GLU A 1 114 ? 20.438 -16.984 1.769 1 94.75 114 GLU A CA 1
ATOM 932 C C . GLU A 1 114 ? 21.172 -18.172 2.396 1 94.75 114 GLU A C 1
A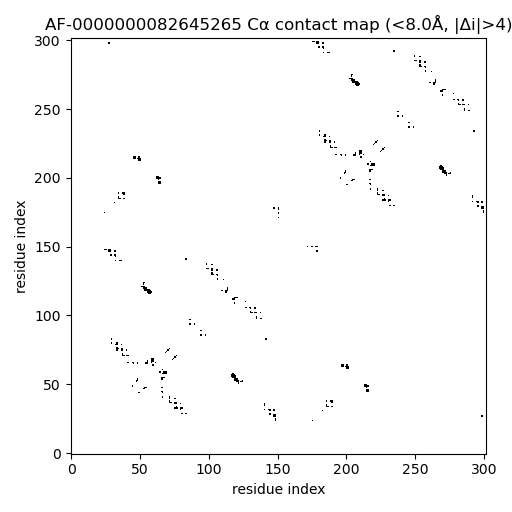TOM 934 O O . GLU A 1 114 ? 20.812 -19.328 2.152 1 94.75 114 GLU A O 1
ATOM 939 N N . ALA A 1 115 ? 22.125 -17.906 3.174 1 94.88 115 ALA A N 1
ATOM 940 C CA . ALA A 1 115 ? 22.906 -18.938 3.844 1 94.88 115 ALA A CA 1
ATOM 941 C C . ALA A 1 115 ? 22.031 -19.766 4.789 1 94.88 115 ALA A C 1
ATOM 943 O O . ALA A 1 115 ? 22.266 -20.953 4.973 1 94.88 115 ALA A O 1
ATOM 944 N N . LEU A 1 116 ? 21.016 -19.094 5.301 1 95.44 116 LEU A N 1
ATOM 945 C CA . LEU A 1 116 ? 20.125 -19.75 6.25 1 95.44 116 LEU A CA 1
ATOM 946 C C . LEU A 1 116 ? 19 -20.453 5.523 1 95.44 116 LEU A C 1
ATOM 948 O O . LEU A 1 116 ? 18.172 -21.125 6.152 1 95.44 116 LEU A O 1
ATOM 952 N N . GLY A 1 117 ? 18.875 -20.234 4.215 1 93.94 117 GLY A N 1
ATOM 953 C CA . GLY A 1 117 ? 17.875 -20.922 3.408 1 93.94 117 GLY A CA 1
ATOM 954 C C . GLY A 1 117 ? 16.547 -20.188 3.354 1 93.94 117 GLY A C 1
ATOM 955 O O . GLY A 1 117 ? 15.539 -20.75 2.932 1 93.94 117 GLY A O 1
ATOM 956 N N . TRP A 1 118 ? 16.5 -18.906 3.818 1 93.69 118 TRP A N 1
ATOM 957 C CA . TRP A 1 118 ? 15.258 -18.125 3.855 1 93.69 118 TRP A CA 1
ATOM 958 C C . TRP A 1 118 ? 15.047 -17.391 2.541 1 93.69 118 TRP A C 1
ATOM 960 O O . TRP A 1 118 ? 13.922 -16.984 2.23 1 93.69 118 TRP A O 1
ATOM 970 N N . PHE A 1 119 ? 16.109 -17.234 1.836 1 93.12 119 PHE A N 1
ATOM 971 C CA . PHE A 1 119 ? 16.141 -16.453 0.609 1 93.12 119 PHE A CA 1
ATOM 972 C C . PHE A 1 119 ? 17 -17.125 -0.449 1 93.12 119 PHE A C 1
ATOM 974 O O . PHE A 1 119 ? 18.078 -17.641 -0.143 1 93.12 119 PHE A O 1
ATOM 981 N N . ALA A 1 120 ? 16.5 -17.281 -1.676 1 95.44 120 ALA A N 1
ATOM 982 C CA . ALA A 1 120 ? 17.266 -17.906 -2.754 1 95.44 120 ALA A CA 1
ATOM 983 C C . ALA A 1 120 ? 17.234 -17.047 -4.016 1 95.44 120 ALA A C 1
ATOM 985 O O . ALA A 1 120 ? 16.172 -16.547 -4.406 1 95.44 120 ALA A O 1
ATOM 986 N N . HIS A 1 121 ? 18.328 -16.875 -4.605 1 95.38 121 HIS A N 1
ATOM 987 C CA . HIS A 1 121 ? 18.453 -16.125 -5.848 1 95.38 121 HIS A CA 1
ATOM 988 C C . HIS A 1 121 ? 18.875 -17.031 -7 1 95.38 121 HIS A C 1
ATOM 990 O O . HIS A 1 121 ? 19.5 -18.078 -6.773 1 95.38 121 HIS A O 1
ATOM 996 N N . ASN A 1 122 ? 18.5 -16.547 -8.141 1 92.94 122 ASN A N 1
ATOM 997 C CA . ASN A 1 122 ? 18.984 -17.297 -9.297 1 92.94 122 ASN A CA 1
ATOM 998 C C . ASN A 1 122 ? 20.469 -17.031 -9.539 1 92.94 122 ASN A C 1
ATOM 1000 O O . ASN A 1 122 ? 21.062 -16.125 -8.93 1 92.94 122 ASN A O 1
ATOM 1004 N N . ASP A 1 123 ? 21.031 -17.719 -10.492 1 91.06 123 ASP A N 1
ATOM 1005 C CA . ASP A 1 123 ? 22.484 -17.719 -10.688 1 91.06 123 ASP A CA 1
ATOM 1006 C C . ASP A 1 123 ? 22.953 -16.406 -11.289 1 91.06 123 ASP A C 1
ATOM 1008 O O . ASP A 1 123 ? 24.109 -16.016 -11.125 1 91.06 123 ASP A O 1
ATOM 1012 N N . GLN A 1 124 ? 22.031 -15.75 -11.891 1 90.5 124 GLN A N 1
ATOM 1013 C CA . GLN A 1 124 ? 22.406 -14.516 -12.57 1 90.5 124 GLN A CA 1
ATOM 1014 C C . GLN A 1 124 ? 22.359 -13.328 -11.625 1 90.5 124 GLN A C 1
ATOM 1016 O O . GLN A 1 124 ? 22.859 -12.25 -11.938 1 90.5 124 GLN A O 1
ATOM 1021 N N . TRP A 1 125 ? 21.859 -13.586 -10.453 1 90.19 125 TRP A N 1
ATOM 1022 C CA . TRP A 1 125 ? 21.703 -12.484 -9.5 1 90.19 125 TRP A CA 1
ATOM 1023 C C . TRP A 1 125 ? 23.031 -12.172 -8.805 1 90.19 125 TRP A C 1
ATOM 1025 O O . TRP A 1 125 ? 23.703 -13.078 -8.312 1 90.19 125 TRP A O 1
ATOM 1035 N N . GLU A 1 126 ? 23.297 -10.852 -8.852 1 89.56 126 GLU A N 1
ATOM 1036 C CA . GLU A 1 126 ? 24.453 -10.367 -8.086 1 89.56 126 GLU A CA 1
ATOM 1037 C C . GLU A 1 126 ? 24 -9.461 -6.945 1 89.56 126 GLU A C 1
ATOM 1039 O O . GLU A 1 126 ? 23.125 -8.617 -7.125 1 89.56 126 GLU A O 1
ATOM 1044 N N . HIS A 1 127 ? 24.672 -9.648 -5.879 1 90.62 127 HIS A N 1
ATOM 1045 C CA . HIS A 1 127 ? 24.25 -8.93 -4.68 1 90.62 127 HIS A CA 1
ATOM 1046 C C . HIS A 1 127 ? 24.516 -7.434 -4.809 1 90.62 127 HIS A C 1
ATOM 1048 O O . HIS A 1 127 ? 23.906 -6.625 -4.105 1 90.62 127 HIS A O 1
ATOM 1054 N N . ILE A 1 128 ? 25.297 -7.047 -5.691 1 91.5 128 ILE A N 1
ATOM 1055 C CA . ILE A 1 128 ? 25.516 -5.625 -5.953 1 91.5 128 ILE A CA 1
ATOM 1056 C C . ILE A 1 128 ? 24.219 -4.996 -6.461 1 91.5 128 ILE A C 1
ATOM 1058 O O . ILE A 1 128 ? 23.938 -3.826 -6.191 1 91.5 128 ILE A O 1
ATOM 1062 N N . TYR A 1 129 ? 23.422 -5.746 -7.168 1 93.69 129 TYR A N 1
ATOM 1063 C CA . TYR A 1 129 ? 22.125 -5.246 -7.605 1 93.69 129 TYR A CA 1
ATOM 1064 C C . TYR A 1 129 ? 21.234 -4.918 -6.414 1 93.69 129 TYR A C 1
ATOM 1066 O O . TYR A 1 129 ? 20.516 -3.922 -6.43 1 93.69 129 TYR A O 1
ATOM 1074 N N . SER A 1 130 ? 21.359 -5.758 -5.395 1 96.12 130 SER A N 1
ATOM 1075 C CA . SER A 1 130 ? 20.562 -5.531 -4.188 1 96.12 130 SER A CA 1
ATOM 1076 C C . SER A 1 130 ? 20.984 -4.246 -3.482 1 96.12 130 SER A C 1
ATOM 1078 O O . SER A 1 130 ? 20.141 -3.496 -2.988 1 96.12 130 SER A O 1
ATOM 1080 N N . PHE A 1 131 ? 22.266 -4.09 -3.475 1 97.38 131 PHE A N 1
ATOM 1081 C CA . PHE A 1 131 ? 22.766 -2.875 -2.836 1 97.38 131 PHE A CA 1
ATOM 1082 C C . PHE A 1 131 ? 22.141 -1.639 -3.475 1 97.38 131 PHE A C 1
ATOM 1084 O O . PHE A 1 131 ? 21.594 -0.784 -2.779 1 97.38 131 PHE A O 1
ATOM 1091 N N . PHE A 1 132 ? 22.172 -1.549 -4.746 1 97.38 132 PHE A N 1
ATOM 1092 C CA . PHE A 1 132 ? 21.641 -0.393 -5.449 1 97.38 132 PHE A CA 1
ATOM 1093 C C . PHE A 1 132 ? 20.109 -0.363 -5.348 1 97.38 132 PHE A C 1
ATOM 1095 O O . PHE A 1 132 ? 19.516 0.711 -5.293 1 97.38 132 PHE A O 1
ATOM 1102 N N . GLY A 1 133 ? 19.531 -1.54 -5.379 1 97.5 133 GLY A N 1
ATOM 1103 C CA . GLY A 1 133 ? 18.094 -1.6 -5.164 1 97.5 133 GLY A CA 1
ATOM 1104 C C . GLY A 1 133 ? 17.656 -1.01 -3.834 1 97.5 133 GLY A C 1
ATOM 1105 O O . GLY A 1 133 ? 16.719 -0.223 -3.775 1 97.5 133 GLY A O 1
ATOM 1106 N N . TYR A 1 134 ? 18.359 -1.377 -2.801 1 98.12 134 TYR A N 1
ATOM 1107 C CA . TYR A 1 134 ? 18.031 -0.851 -1.478 1 98.12 134 TYR A CA 1
ATOM 1108 C C . TYR A 1 134 ? 18.312 0.647 -1.407 1 98.12 134 TYR A C 1
ATOM 1110 O O . TYR A 1 134 ? 17.562 1.389 -0.762 1 98.12 134 TYR A O 1
ATOM 1118 N N . LEU A 1 135 ? 19.359 1.07 -2.057 1 98.25 135 LEU A N 1
ATOM 1119 C CA . LEU A 1 135 ? 19.688 2.494 -2.096 1 98.25 135 LEU A CA 1
ATOM 1120 C C . LEU A 1 135 ? 18.516 3.291 -2.689 1 98.25 135 LEU A C 1
ATOM 1122 O O . LEU A 1 135 ? 18.031 4.242 -2.072 1 98.25 135 LEU A O 1
ATOM 1126 N N . ILE A 1 136 ? 18.109 2.887 -3.824 1 98.38 136 ILE A N 1
ATOM 1127 C CA . ILE A 1 136 ? 17.031 3.57 -4.539 1 98.38 136 ILE A CA 1
ATOM 1128 C C . ILE A 1 136 ? 15.75 3.512 -3.719 1 98.38 136 ILE A C 1
ATOM 1130 O O . ILE A 1 136 ? 15.047 4.516 -3.578 1 98.38 136 ILE A O 1
ATOM 1134 N N . PHE A 1 137 ? 15.492 2.355 -3.197 1 98.62 137 PHE A N 1
ATOM 1135 C CA . PHE A 1 137 ? 14.297 2.148 -2.389 1 98.62 137 PHE A CA 1
ATOM 1136 C C . PHE A 1 137 ? 14.266 3.115 -1.21 1 98.62 137 PHE A C 1
ATOM 1138 O O . PHE A 1 137 ? 13.266 3.785 -0.977 1 98.62 137 PHE A O 1
ATOM 1145 N N . MET A 1 138 ? 15.383 3.184 -0.519 1 98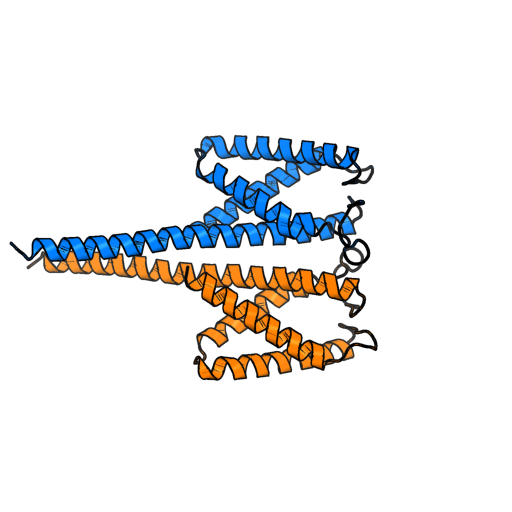.56 138 MET A N 1
ATOM 1146 C CA . MET A 1 138 ? 15.43 4.02 0.677 1 98.56 138 MET A CA 1
ATOM 1147 C C . MET A 1 138 ? 15.344 5.496 0.311 1 98.56 138 MET A C 1
ATOM 1149 O O . MET A 1 138 ? 14.75 6.289 1.045 1 98.56 138 MET A O 1
ATOM 1153 N N . ILE A 1 139 ? 15.859 5.871 -0.782 1 98.25 139 ILE A N 1
ATOM 1154 C CA . ILE A 1 139 ? 15.766 7.25 -1.247 1 98.25 139 ILE A CA 1
ATOM 1155 C C . ILE A 1 139 ? 14.312 7.586 -1.563 1 98.25 139 ILE A C 1
ATOM 1157 O O . ILE A 1 139 ? 13.805 8.641 -1.161 1 98.25 139 ILE A O 1
ATOM 1161 N N . ILE A 1 140 ? 13.656 6.715 -2.242 1 98.69 140 ILE A N 1
ATOM 1162 C CA . ILE A 1 140 ? 12.258 6.918 -2.623 1 98.69 140 ILE A CA 1
ATOM 1163 C C . ILE A 1 140 ? 11.391 7.027 -1.371 1 98.69 140 ILE A C 1
ATOM 1165 O O . ILE A 1 140 ? 10.539 7.914 -1.273 1 98.69 140 ILE A O 1
ATOM 1169 N N . VAL A 1 141 ? 11.625 6.145 -0.45 1 98.69 141 VAL A N 1
ATOM 1170 C CA . VAL A 1 141 ? 10.859 6.125 0.79 1 98.69 141 VAL A CA 1
ATOM 1171 C C . VAL A 1 141 ? 11.094 7.418 1.564 1 98.69 141 VAL A C 1
ATOM 1173 O O . VAL A 1 141 ? 10.148 8.023 2.076 1 98.69 141 VAL A O 1
ATOM 1176 N N . TRP A 1 142 ? 12.336 7.836 1.627 1 98.06 142 TRP A N 1
ATOM 1177 C CA . TRP A 1 142 ? 12.664 9.07 2.328 1 98.06 142 TRP A CA 1
ATOM 1178 C C . TRP A 1 142 ? 12 10.273 1.655 1 98.06 142 TRP A C 1
ATOM 1180 O O . TRP A 1 142 ? 11.422 11.125 2.328 1 98.06 142 TRP A O 1
ATOM 1190 N N . LYS A 1 143 ? 12.102 10.32 0.363 1 98 143 LYS A N 1
ATOM 1191 C CA . LYS A 1 143 ? 11.492 11.422 -0.375 1 98 143 LYS A CA 1
ATOM 1192 C C . LYS A 1 143 ? 9.977 11.445 -0.176 1 98 143 LYS A C 1
ATOM 1194 O O . LYS A 1 143 ? 9.375 12.516 -0.063 1 98 143 LYS A O 1
ATOM 1199 N N . PHE A 1 144 ? 9.398 10.297 -0.189 1 98.44 144 PHE A N 1
ATOM 1200 C CA . PHE A 1 144 ? 7.957 10.203 0.035 1 98.44 144 PHE A CA 1
ATOM 1201 C C . PHE A 1 144 ? 7.594 10.695 1.431 1 98.44 144 PHE A C 1
ATOM 1203 O O . PHE A 1 144 ? 6.625 11.438 1.601 1 98.44 144 PHE A O 1
ATOM 1210 N N . TYR A 1 145 ? 8.344 10.305 2.402 1 98 145 TYR A N 1
ATOM 1211 C CA . TYR A 1 145 ? 8.109 10.742 3.771 1 98 145 TYR A CA 1
ATOM 1212 C C . TYR A 1 145 ? 8.188 12.258 3.879 1 98 145 TYR A C 1
ATOM 1214 O O . TYR A 1 145 ? 7.316 12.891 4.48 1 98 145 TYR A O 1
ATOM 1222 N N . ARG A 1 146 ? 9.242 12.797 3.301 1 96.25 146 ARG A N 1
ATOM 1223 C CA . ARG A 1 146 ? 9.414 14.25 3.35 1 96.25 146 ARG A CA 1
ATOM 1224 C C . ARG A 1 146 ? 8.234 14.961 2.697 1 96.25 146 ARG A C 1
ATOM 1226 O O . ARG A 1 146 ? 7.77 15.984 3.201 1 96.25 146 ARG A O 1
ATOM 1233 N N . TRP A 1 147 ? 7.836 14.422 1.62 1 96.75 147 TRP A N 1
ATOM 1234 C CA . TRP A 1 147 ? 6.699 15.008 0.917 1 96.75 147 TRP A CA 1
ATOM 1235 C C . TRP A 1 147 ? 5.441 14.953 1.775 1 96.75 147 TRP A C 1
ATOM 1237 O O . TRP A 1 147 ? 4.766 15.969 1.968 1 96.75 147 TRP A O 1
ATOM 1247 N N . MET A 1 148 ? 5.148 13.805 2.34 1 95.56 148 MET A N 1
ATOM 1248 C CA . MET A 1 148 ? 3.947 13.625 3.15 1 95.56 148 MET A CA 1
ATOM 1249 C C . MET A 1 148 ? 4 14.484 4.406 1 95.56 148 MET A C 1
ATOM 1251 O O . MET A 1 148 ? 2.969 14.969 4.879 1 95.56 148 MET A O 1
ATOM 1255 N N . ASN A 1 149 ? 5.164 14.625 4.906 1 93.62 149 ASN A N 1
ATOM 1256 C CA . ASN A 1 149 ? 5.324 15.422 6.117 1 93.62 149 ASN A CA 1
ATOM 1257 C C . ASN A 1 149 ? 5.203 16.922 5.824 1 93.62 149 ASN A C 1
ATOM 1259 O O . ASN A 1 149 ? 4.992 17.719 6.738 1 93.62 149 ASN A O 1
ATOM 1263 N N . SER A 1 150 ? 5.309 17.266 4.652 1 91.38 150 SER A N 1
ATOM 1264 C CA . SER A 1 150 ? 5.242 18.672 4.277 1 91.38 150 SER A CA 1
ATOM 1265 C C . SER A 1 150 ? 3.809 19.094 3.969 1 91.38 150 SER A C 1
ATOM 1267 O O . SER A 1 150 ? 3.484 20.281 4.004 1 91.38 150 SER A O 1
ATOM 1269 N N . ILE A 1 151 ? 2.996 18.156 3.652 1 85.31 151 ILE A N 1
ATOM 1270 C CA . ILE A 1 151 ? 1.637 18.5 3.262 1 85.31 151 ILE A CA 1
ATOM 1271 C C . ILE A 1 151 ? 0.664 18.125 4.375 1 85.31 151 ILE A C 1
ATOM 1273 O O . ILE A 1 151 ? 0.938 17.203 5.16 1 85.31 151 ILE A O 1
ATOM 1277 N N . MET B 1 1 ? -4.668 55.312 13.797 1 41.09 1 MET B N 1
ATOM 1278 C CA . MET B 1 1 ? -5.645 54.406 13.195 1 41.09 1 MET B CA 1
ATOM 1279 C C . MET B 1 1 ? -4.957 53.344 12.344 1 41.09 1 MET B C 1
ATOM 1281 O O . MET B 1 1 ? -5.621 52.562 11.672 1 41.09 1 MET B O 1
ATOM 1285 N N . ASN B 1 2 ? -3.654 53.469 12.047 1 53.47 2 ASN B N 1
ATOM 1286 C CA . ASN B 1 2 ? -2.908 52.562 11.18 1 53.47 2 ASN B CA 1
ATOM 1287 C C . ASN B 1 2 ? -2.621 51.25 11.867 1 53.47 2 ASN B C 1
ATOM 1289 O O . ASN B 1 2 ? -1.945 50.375 11.305 1 53.47 2 ASN B O 1
ATOM 1293 N N . ILE B 1 3 ? -2.93 51.125 13.102 1 58.03 3 ILE B N 1
ATOM 1294 C CA . ILE B 1 3 ? -2.611 49.906 13.82 1 58.03 3 ILE B CA 1
ATOM 1295 C C . ILE B 1 3 ? -3.605 48.812 13.438 1 58.03 3 ILE B C 1
ATOM 1297 O O . ILE B 1 3 ? -3.297 47.625 13.531 1 58.03 3 ILE B O 1
ATOM 1301 N N . VAL B 1 4 ? -4.77 49.188 12.992 1 60.56 4 VAL B N 1
ATOM 1302 C CA . VAL B 1 4 ? -5.816 48.219 12.695 1 60.56 4 VAL B CA 1
ATOM 1303 C C . VAL B 1 4 ? -5.496 47.5 11.391 1 60.56 4 VAL B C 1
ATOM 1305 O O . VAL B 1 4 ? -5.855 46.344 11.211 1 60.56 4 VAL B O 1
ATOM 1308 N N . LYS B 1 5 ? -4.734 48.125 10.461 1 62.59 5 LYS B N 1
ATOM 1309 C CA . LYS B 1 5 ? -4.535 47.5 9.156 1 62.59 5 LYS B CA 1
ATOM 1310 C C . LYS B 1 5 ? -3.49 46.406 9.234 1 62.59 5 LYS B C 1
ATOM 1312 O O . LYS B 1 5 ? -3.602 45.375 8.547 1 62.59 5 LYS B O 1
ATOM 1317 N N . HIS B 1 6 ? -2.557 46.531 10.219 1 62.31 6 HIS B N 1
ATOM 1318 C CA . HIS B 1 6 ? -1.517 45.5 10.328 1 62.31 6 HIS B CA 1
ATOM 1319 C C . HIS B 1 6 ? -2.061 44.219 10.961 1 62.31 6 HIS B C 1
ATOM 1321 O O . HIS B 1 6 ? -1.672 43.125 10.57 1 62.31 6 HIS B O 1
ATOM 1327 N N . SER B 1 7 ? -3.092 44.438 11.797 1 65.06 7 SER B N 1
ATOM 1328 C CA . SER B 1 7 ? -3.66 43.281 12.484 1 65.06 7 SER B CA 1
ATOM 1329 C C . SER B 1 7 ? -4.492 42.406 11.531 1 65.06 7 SER B C 1
ATOM 1331 O O . SER B 1 7 ? -4.496 41.188 11.633 1 65.06 7 SER B O 1
ATOM 1333 N N . LYS B 1 8 ? -5.031 43.125 10.531 1 65.31 8 LYS B N 1
ATOM 1334 C CA . LYS B 1 8 ? -5.875 42.375 9.594 1 65.31 8 LYS B CA 1
ATOM 1335 C C . LYS B 1 8 ? -5.031 41.531 8.648 1 65.31 8 LYS B C 1
ATOM 1337 O O . LYS B 1 8 ? -5.41 40.406 8.297 1 65.31 8 LYS B O 1
ATOM 1342 N N . LYS B 1 9 ? -3.867 42.062 8.211 1 67.06 9 LYS B N 1
ATOM 1343 C CA . LYS B 1 9 ? -2.996 41.312 7.301 1 67.06 9 LYS B CA 1
ATOM 1344 C C . LYS B 1 9 ? -2.395 40.094 7.984 1 67.06 9 LYS B C 1
ATOM 1346 O O . LYS B 1 9 ? -2.27 39.031 7.367 1 67.06 9 LYS B O 1
ATOM 1351 N N . LEU B 1 10 ? -2.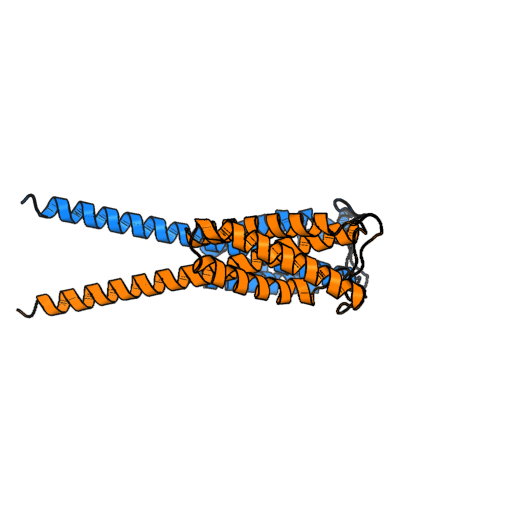076 40.312 9.32 1 62.84 10 LEU B N 1
ATOM 1352 C CA . LEU B 1 10 ? -1.54 39.188 10.102 1 62.84 10 LEU B CA 1
ATOM 1353 C C . LEU B 1 10 ? -2.584 38.094 10.273 1 62.84 10 LEU B C 1
ATOM 1355 O O . LEU B 1 10 ? -2.262 36.906 10.195 1 62.84 10 LEU B O 1
ATOM 1359 N N . SER B 1 11 ? -3.756 38.531 10.484 1 68.81 11 SER B N 1
ATOM 1360 C CA . SER B 1 11 ? -4.848 37.562 10.648 1 68.81 11 SER B CA 1
ATOM 1361 C C . SER B 1 11 ? -5.145 36.844 9.344 1 68.81 11 SER B C 1
ATOM 1363 O O . SER B 1 11 ? -5.43 35.625 9.352 1 68.81 11 SER B O 1
ATOM 1365 N N . LEU B 1 12 ? -5.016 37.562 8.203 1 66.81 12 LEU B N 1
ATOM 1366 C CA . LEU B 1 12 ? -5.262 36.938 6.906 1 66.81 12 LEU B CA 1
ATOM 1367 C C . LEU B 1 12 ? -4.164 35.969 6.555 1 66.81 12 LEU B C 1
ATOM 1369 O O . LEU B 1 12 ? -4.438 34.906 5.973 1 66.81 12 LEU B O 1
ATOM 1373 N N . ARG B 1 13 ? -2.924 36.344 6.922 1 66.44 13 ARG B N 1
ATOM 1374 C CA . ARG B 1 13 ? -1.806 35.438 6.68 1 66.44 13 ARG B CA 1
ATOM 1375 C C . ARG B 1 13 ? -1.935 34.188 7.523 1 66.44 13 ARG B C 1
ATOM 1377 O O . ARG B 1 13 ? -1.67 33.094 7.039 1 66.44 13 ARG B O 1
ATOM 1384 N N . LEU B 1 14 ? -2.383 34.344 8.734 1 66.5 14 LEU B N 1
ATOM 1385 C CA . LEU B 1 14 ? -2.592 33.219 9.617 1 66.5 14 LEU B CA 1
ATOM 1386 C C . LEU B 1 14 ? -3.742 32.344 9.125 1 66.5 14 LEU B C 1
ATOM 1388 O O . LEU B 1 14 ? -3.664 31.109 9.172 1 66.5 14 LEU B O 1
ATOM 1392 N N . SER B 1 15 ? -4.707 33.062 8.648 1 65.38 15 SER B N 1
ATOM 1393 C CA . SER B 1 15 ? -5.867 32.344 8.133 1 65.38 15 SER B CA 1
ATOM 1394 C C . SER B 1 15 ? -5.523 31.562 6.863 1 65.38 15 SER B C 1
ATOM 1396 O O . SER B 1 15 ? -5.98 30.438 6.668 1 65.38 15 SER B O 1
ATOM 1398 N N . ARG B 1 16 ? -4.699 32.219 6.09 1 64.12 16 ARG B N 1
ATOM 1399 C CA . ARG B 1 16 ? -4.305 31.562 4.848 1 64.12 16 ARG B CA 1
ATOM 1400 C C . ARG B 1 16 ? -3.41 30.359 5.117 1 64.12 16 ARG B C 1
ATOM 1402 O O . ARG B 1 16 ? -3.543 29.328 4.469 1 64.12 16 ARG B O 1
ATOM 1409 N N . LYS B 1 17 ? -2.465 30.5 6.012 1 65.38 17 LYS B N 1
ATOM 1410 C CA . LYS B 1 17 ? -1.608 29.391 6.406 1 65.38 17 LYS B CA 1
ATOM 1411 C C . LYS B 1 17 ? -2.43 28.25 6.996 1 65.38 17 LYS B C 1
ATOM 1413 O O . LYS B 1 17 ? -2.174 27.078 6.703 1 65.38 17 LYS B O 1
ATOM 1418 N N . LYS B 1 18 ? -3.404 28.609 7.703 1 66.62 18 LYS B N 1
ATOM 1419 C CA . LYS B 1 18 ? -4.297 27.609 8.281 1 66.62 18 LYS B CA 1
ATOM 1420 C C . LYS B 1 18 ? -5.105 26.891 7.195 1 66.62 18 LYS B C 1
ATOM 1422 O O . LYS B 1 18 ? -5.27 25.672 7.23 1 66.62 18 LYS B O 1
ATOM 1427 N N . LEU B 1 19 ? -5.594 27.656 6.184 1 65.31 19 LEU B N 1
ATOM 1428 C CA . LEU B 1 19 ? -6.352 27.078 5.07 1 65.31 19 LEU B CA 1
ATOM 1429 C C . LEU B 1 19 ? -5.469 26.156 4.23 1 65.31 19 LEU B C 1
ATOM 1431 O O . LEU B 1 19 ? -5.91 25.094 3.795 1 65.31 19 LEU B O 1
ATOM 1435 N N . PHE B 1 20 ? -4.27 26.656 4.008 1 66.38 20 PHE B N 1
ATOM 1436 C CA . PHE B 1 20 ? -3.326 25.844 3.25 1 66.38 20 PHE B CA 1
ATOM 1437 C C . PHE B 1 20 ? -3.014 24.547 3.994 1 66.38 20 PHE B C 1
ATOM 1439 O O . PHE B 1 20 ? -2.902 23.484 3.381 1 66.38 20 PHE B O 1
ATOM 1446 N N . SER B 1 21 ? -2.986 24.719 5.336 1 73.69 21 SER B N 1
ATOM 1447 C CA . SER B 1 21 ? -2.672 23.547 6.152 1 73.69 21 SER B CA 1
ATOM 1448 C C . SER B 1 21 ? -3.805 22.531 6.121 1 73.69 21 SER B C 1
ATOM 1450 O O . SER B 1 21 ? -3.559 21.328 6.02 1 73.69 21 SER B O 1
ATOM 1452 N N . THR B 1 22 ? -5.035 23.047 6.07 1 78.25 22 THR B N 1
ATOM 1453 C CA . THR B 1 22 ? -6.18 22.141 6.043 1 78.25 22 THR B CA 1
ATOM 1454 C C . THR B 1 22 ? -6.266 21.422 4.703 1 78.25 22 THR B C 1
ATOM 1456 O O . THR B 1 22 ? -6.547 20.219 4.652 1 78.25 22 THR B O 1
ATOM 1459 N N . ARG B 1 23 ? -6.035 22.125 3.625 1 83.94 23 ARG B N 1
ATOM 1460 C CA . ARG B 1 23 ? -6.043 21.531 2.287 1 83.94 23 ARG B CA 1
ATOM 1461 C C . ARG B 1 23 ? -4.945 20.484 2.139 1 83.94 23 ARG B C 1
ATOM 1463 O O . ARG B 1 23 ? -5.164 19.422 1.556 1 83.94 23 ARG B O 1
ATOM 1470 N N . SER B 1 24 ? -3.838 20.812 2.689 1 85.38 24 SER B N 1
ATOM 1471 C CA . SER B 1 24 ? -2.709 19.875 2.645 1 85.38 24 SER B CA 1
ATOM 1472 C C . SER B 1 24 ? -3.02 18.594 3.396 1 85.38 24 SER B C 1
ATOM 1474 O O . SER B 1 24 ? -2.732 17.5 2.908 1 85.38 24 SER B O 1
ATOM 1476 N N . LYS B 1 25 ? -3.633 18.766 4.422 1 87.69 25 LYS B N 1
ATOM 1477 C CA . LYS B 1 25 ? -4.023 17.609 5.215 1 87.69 25 LYS B CA 1
ATOM 1478 C C . LYS B 1 25 ? -5.035 16.75 4.469 1 87.69 25 LYS B C 1
ATOM 1480 O O . LYS B 1 25 ? -4.953 15.523 4.496 1 87.69 25 LYS B O 1
ATOM 1485 N N . HIS B 1 26 ? -5.945 17.438 3.84 1 91.69 26 HIS B N 1
ATOM 1486 C CA . HIS B 1 26 ? -6.961 16.75 3.051 1 91.69 26 HIS B CA 1
ATOM 1487 C C . HIS B 1 26 ? -6.328 15.953 1.909 1 91.69 26 HIS B C 1
ATOM 1489 O O . HIS B 1 26 ? -6.676 14.789 1.688 1 91.69 26 HIS B O 1
ATOM 1495 N N . ILE B 1 27 ? -5.402 16.5 1.263 1 93.5 27 ILE B N 1
ATOM 1496 C CA . ILE B 1 27 ? -4.703 15.844 0.161 1 93.5 27 ILE B CA 1
ATOM 1497 C C . ILE B 1 27 ? -3.92 14.648 0.685 1 93.5 27 ILE B C 1
ATOM 1499 O O . ILE B 1 27 ? -3.938 13.57 0.079 1 93.5 27 ILE B O 1
ATOM 1503 N N . SER B 1 28 ? -3.268 14.828 1.812 1 94.56 28 SER B N 1
ATOM 1504 C CA . SER B 1 28 ? -2.51 13.75 2.432 1 94.56 28 SER B CA 1
ATOM 1505 C C . SER B 1 28 ? -3.412 12.57 2.779 1 94.56 28 SER B C 1
ATOM 1507 O O . SER B 1 28 ? -3.047 11.414 2.557 1 94.56 28 SER B O 1
ATOM 1509 N N . ALA B 1 29 ? -4.52 12.883 3.24 1 97.06 29 ALA B N 1
ATOM 1510 C CA . ALA B 1 29 ? -5.465 11.836 3.607 1 97.06 29 ALA B CA 1
ATOM 1511 C C . ALA B 1 29 ? -5.957 11.078 2.375 1 97.06 29 ALA B C 1
ATOM 1513 O O . ALA B 1 29 ? -6.109 9.859 2.404 1 97.06 29 ALA B O 1
ATOM 1514 N N . TYR B 1 30 ? -6.184 11.789 1.306 1 97.62 30 TYR B N 1
ATOM 1515 C CA . TYR B 1 30 ? -6.598 11.164 0.054 1 97.62 30 TYR B CA 1
ATOM 1516 C C . TYR B 1 30 ? -5.52 10.219 -0.467 1 97.62 30 TYR B C 1
ATOM 1518 O O . TYR B 1 30 ? -5.809 9.078 -0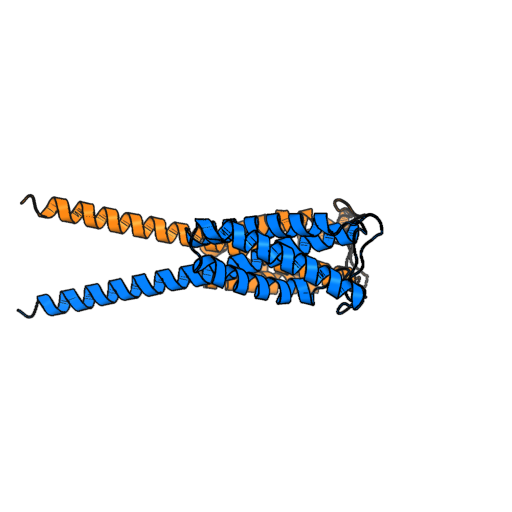.828 1 97.62 30 TYR B O 1
ATOM 1526 N N . ILE B 1 31 ? -4.328 10.672 -0.481 1 97.38 31 ILE B N 1
ATOM 1527 C CA . ILE B 1 31 ? -3.221 9.883 -1.005 1 97.38 31 ILE B CA 1
ATOM 1528 C C . ILE B 1 31 ? -3.021 8.641 -0.144 1 97.38 31 ILE B C 1
ATOM 1530 O O . ILE B 1 31 ? -2.926 7.523 -0.666 1 97.38 31 ILE B O 1
ATOM 1534 N N . SER B 1 32 ? -2.998 8.844 1.16 1 97.81 32 SER B N 1
ATOM 1535 C CA . SER B 1 32 ? -2.791 7.723 2.074 1 97.81 32 SER B CA 1
ATOM 1536 C C . SER B 1 32 ? -3.902 6.688 1.942 1 97.81 32 SER B C 1
ATOM 1538 O O . SER B 1 32 ? -3.646 5.48 1.994 1 97.81 32 SER B O 1
ATOM 1540 N N . THR B 1 33 ? -5.059 7.176 1.745 1 98.62 33 THR B N 1
ATOM 1541 C CA . THR B 1 33 ? -6.188 6.258 1.683 1 98.62 33 THR B CA 1
ATOM 1542 C C . THR B 1 33 ? -6.199 5.504 0.357 1 98.62 33 THR B C 1
ATOM 1544 O O . THR B 1 33 ? -6.504 4.309 0.32 1 98.62 33 THR B O 1
ATOM 1547 N N . ALA B 1 34 ? -5.895 6.184 -0.681 1 98.56 34 ALA B N 1
ATOM 1548 C CA . ALA B 1 34 ? -5.789 5.496 -1.967 1 98.56 34 ALA B CA 1
ATOM 1549 C C . ALA B 1 34 ? -4.715 4.414 -1.923 1 98.56 34 ALA B C 1
ATOM 1551 O O . ALA B 1 34 ? -4.918 3.309 -2.434 1 98.56 34 ALA B O 1
ATOM 1552 N N . LEU B 1 35 ? -3.631 4.781 -1.312 1 98.31 35 LEU B N 1
ATOM 1553 C CA . LEU B 1 35 ? -2.549 3.818 -1.133 1 98.31 35 LEU B CA 1
ATOM 1554 C C . LEU B 1 35 ? -3.002 2.646 -0.27 1 98.31 35 LEU B C 1
ATOM 1556 O O . LEU B 1 35 ? -2.719 1.489 -0.59 1 98.31 35 LEU B O 1
ATOM 1560 N N . PHE B 1 36 ? -3.662 2.938 0.74 1 98.69 36 PHE B N 1
ATOM 1561 C CA . PHE B 1 36 ? -4.176 1.932 1.663 1 98.69 36 PHE B CA 1
ATOM 1562 C C . PHE B 1 36 ? -5.141 0.989 0.954 1 98.69 36 PHE B C 1
ATOM 1564 O O . PHE B 1 36 ? -5.059 -0.23 1.117 1 98.69 36 PHE B O 1
ATOM 1571 N N . ALA B 1 37 ? -6 1.531 0.203 1 98.75 37 ALA B N 1
ATOM 1572 C CA . ALA B 1 37 ? -6.969 0.724 -0.536 1 98.75 37 ALA B CA 1
ATOM 1573 C C . ALA B 1 37 ? -6.266 -0.203 -1.525 1 98.75 37 ALA B C 1
ATOM 1575 O O . ALA B 1 37 ? -6.625 -1.377 -1.646 1 98.75 37 ALA B O 1
ATOM 1576 N N . SER B 1 38 ? -5.32 0.395 -2.201 1 98.69 38 SER B N 1
ATOM 1577 C CA . SER B 1 38 ? -4.531 -0.418 -3.121 1 98.69 38 SER B CA 1
ATOM 1578 C C . SER B 1 38 ? -3.787 -1.525 -2.383 1 98.69 38 SER B C 1
ATOM 1580 O O . SER B 1 38 ? -3.744 -2.668 -2.846 1 98.69 38 SER B O 1
ATOM 1582 N N . TRP B 1 39 ? -3.238 -1.18 -1.274 1 98.31 39 TRP B N 1
ATOM 1583 C CA . TRP B 1 39 ? -2.479 -2.105 -0.441 1 98.31 39 TRP B CA 1
ATOM 1584 C C . TRP B 1 39 ? -3.361 -3.244 0.054 1 98.31 39 TRP B C 1
ATOM 1586 O O . TRP B 1 39 ? -3.066 -4.418 -0.188 1 98.31 39 TRP B O 1
ATOM 1596 N N . ILE B 1 40 ? -4.441 -2.959 0.654 1 98 40 ILE B N 1
ATOM 1597 C CA . ILE B 1 40 ? -5.34 -3.986 1.17 1 98 40 ILE B CA 1
ATOM 1598 C C . ILE B 1 40 ? -5.93 -4.785 0.01 1 98 40 ILE B C 1
ATOM 1600 O O . ILE B 1 40 ? -6.059 -6.012 0.093 1 98 40 ILE B O 1
ATOM 1604 N N . GLY B 1 41 ? -6.32 -4.066 -1.011 1 98.06 41 GLY B N 1
ATOM 1605 C CA . GLY B 1 41 ? -6.859 -4.746 -2.176 1 98.06 41 GLY B CA 1
ATOM 1606 C C . GLY B 1 41 ? -5.895 -5.75 -2.781 1 98.06 41 GLY B C 1
ATOM 1607 O O . GLY B 1 41 ? -6.301 -6.828 -3.211 1 98.06 41 GLY B O 1
ATOM 1608 N N . THR B 1 42 ? -4.633 -5.363 -2.818 1 98.19 42 THR B N 1
ATOM 1609 C CA . THR B 1 42 ? -3.613 -6.25 -3.365 1 98.19 42 THR B CA 1
ATOM 1610 C C . THR B 1 42 ? -3.506 -7.527 -2.537 1 98.19 42 THR B C 1
ATOM 1612 O O . THR B 1 42 ? -3.498 -8.633 -3.088 1 98.19 42 THR B O 1
ATOM 1615 N N . TYR B 1 43 ? -3.49 -7.43 -1.293 1 98 43 TYR B N 1
ATOM 1616 C CA . TYR B 1 43 ? -3.34 -8.609 -0.442 1 98 43 TYR B CA 1
ATOM 1617 C C . TYR B 1 43 ? -4.602 -9.461 -0.47 1 98 43 TYR B C 1
ATOM 1619 O O . TYR B 1 43 ? -4.527 -10.688 -0.379 1 98 43 TYR B O 1
ATOM 1627 N N . LEU B 1 44 ? -5.754 -8.859 -0.561 1 97.56 44 LEU B N 1
ATOM 1628 C CA . LEU B 1 44 ? -6.98 -9.633 -0.714 1 97.56 44 LEU B CA 1
ATOM 1629 C C . LEU B 1 44 ? -6.961 -10.43 -2.016 1 97.56 44 LEU B C 1
ATOM 1631 O O . LEU B 1 44 ? -7.312 -11.609 -2.029 1 97.56 44 LEU B O 1
ATOM 1635 N N . ASP B 1 45 ? -6.523 -9.727 -3.062 1 97.81 45 ASP B N 1
ATOM 1636 C CA . ASP B 1 45 ? -6.418 -10.414 -4.344 1 97.81 45 ASP B CA 1
ATOM 1637 C C . ASP B 1 45 ? -5.426 -11.578 -4.266 1 97.81 45 ASP B C 1
ATOM 1639 O O . ASP B 1 45 ? -5.695 -12.664 -4.773 1 97.81 45 ASP B O 1
ATOM 1643 N N . LEU B 1 46 ? -4.301 -11.328 -3.676 1 97.56 46 LEU B N 1
ATOM 1644 C CA . LEU B 1 46 ? -3.301 -12.383 -3.547 1 97.56 46 LEU B CA 1
ATOM 1645 C C . LEU B 1 46 ? -3.859 -13.57 -2.771 1 97.56 46 LEU B C 1
ATOM 1647 O O . LEU B 1 46 ? -3.617 -14.727 -3.135 1 97.56 46 LEU B O 1
ATOM 1651 N N . TYR B 1 47 ? -4.609 -13.328 -1.823 1 97.44 47 TYR B N 1
ATOM 1652 C CA . TYR B 1 47 ? -5.184 -14.375 -0.982 1 97.44 47 TYR B CA 1
ATOM 1653 C C . TYR B 1 47 ? -6.23 -15.172 -1.745 1 97.44 47 TYR B C 1
ATOM 1655 O O . TYR B 1 47 ? -6.156 -16.406 -1.815 1 97.44 47 TYR B O 1
ATOM 1663 N N . PHE B 1 48 ? -7.164 -14.523 -2.348 1 97.31 48 PHE B N 1
ATOM 1664 C CA . PHE B 1 48 ? -8.289 -15.195 -2.982 1 97.31 48 PHE B CA 1
ATOM 1665 C C . PHE B 1 48 ? -7.848 -15.891 -4.262 1 97.31 48 PHE B C 1
ATOM 1667 O O . PHE B 1 48 ? -8.359 -16.969 -4.602 1 97.31 48 PHE B O 1
ATOM 1674 N N . VAL B 1 49 ? -6.941 -15.266 -4.984 1 96.94 49 VAL B N 1
ATOM 1675 C CA . VAL B 1 49 ? -6.391 -15.898 -6.176 1 96.94 49 VAL B CA 1
ATOM 1676 C C . VAL B 1 49 ? -5.539 -17.109 -5.773 1 96.94 49 VAL B C 1
ATOM 1678 O O . VAL B 1 49 ? -5.621 -18.172 -6.395 1 96.94 49 VAL B O 1
ATOM 1681 N N . GLY B 1 50 ? -4.793 -16.922 -4.75 1 96.06 50 GLY B N 1
ATOM 1682 C CA . GLY B 1 50 ? -3.986 -18.016 -4.242 1 96.06 50 GLY B CA 1
ATOM 1683 C C . GLY B 1 50 ? -4.812 -19.203 -3.785 1 96.06 50 GLY B C 1
ATOM 1684 O O . GLY B 1 50 ? -4.41 -20.359 -3.967 1 96.06 50 GLY B O 1
ATOM 1685 N N . LYS B 1 51 ? -5.902 -18.922 -3.211 1 96.12 51 LYS B N 1
ATOM 1686 C CA . LYS B 1 51 ? -6.809 -19.969 -2.746 1 96.12 51 LYS B CA 1
ATOM 1687 C C . LYS B 1 51 ? -7.668 -20.5 -3.889 1 96.12 51 LYS B C 1
ATOM 1689 O O . LYS B 1 51 ? -8.484 -21.406 -3.689 1 96.12 51 LYS B O 1
ATOM 1694 N N . GLN B 1 52 ? -7.535 -19.875 -5.016 1 95.69 52 GLN B N 1
ATOM 1695 C CA . GLN B 1 52 ? -8.203 -20.281 -6.242 1 95.69 52 GLN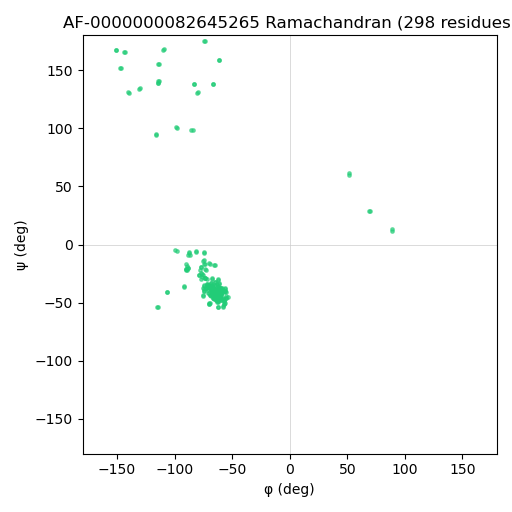 B CA 1
ATOM 1696 C C . GLN B 1 52 ? -9.711 -20.047 -6.148 1 95.69 52 GLN B C 1
ATOM 1698 O O . GLN B 1 52 ? -10.5 -20.812 -6.711 1 95.69 52 GLN B O 1
ATOM 1703 N N . TRP B 1 53 ? -10.031 -19.062 -5.359 1 95.56 53 TRP B N 1
ATOM 1704 C CA . TRP B 1 53 ? -11.438 -18.688 -5.301 1 95.56 53 TRP B CA 1
ATOM 1705 C C . TRP B 1 53 ? -11.852 -17.922 -6.562 1 95.56 53 TRP B C 1
ATOM 1707 O O . TRP B 1 53 ? -12.992 -18.047 -7.023 1 95.56 53 TRP B O 1
ATOM 1717 N N . TYR B 1 54 ? -10.984 -17.156 -7.074 1 95.62 54 TYR B N 1
ATOM 1718 C CA . TYR B 1 54 ? -11.18 -16.516 -8.367 1 95.62 54 TYR B CA 1
ATOM 1719 C C . TYR B 1 54 ? -9.844 -16.266 -9.062 1 95.62 54 TYR B C 1
ATOM 1721 O O . TYR B 1 54 ? -8.781 -16.5 -8.477 1 95.62 54 TYR B O 1
ATOM 1729 N N . SER B 1 55 ? -9.945 -15.93 -10.336 1 96.5 55 SER B N 1
ATOM 1730 C CA . SER B 1 55 ? -8.773 -15.625 -11.148 1 96.5 55 SER B CA 1
ATOM 1731 C C . SER B 1 55 ? -9.07 -14.508 -12.141 1 96.5 55 SER B C 1
ATOM 1733 O O . SER B 1 55 ? -10.227 -14.125 -12.328 1 96.5 55 SER B O 1
ATOM 1735 N N . PHE B 1 56 ? -7.992 -14.008 -12.656 1 96.81 56 PHE B N 1
ATOM 1736 C CA . PHE B 1 56 ? -8.078 -12.969 -13.672 1 96.81 56 PHE B CA 1
ATOM 1737 C C . PHE B 1 56 ? -7.504 -13.461 -15 1 96.81 56 PHE B C 1
ATOM 1739 O O . PHE B 1 56 ? -6.32 -13.273 -15.281 1 96.81 56 PHE B O 1
ATOM 1746 N N . PRO B 1 57 ? -8.383 -13.953 -15.852 1 95.44 57 PRO B N 1
ATOM 1747 C CA . PRO B 1 57 ? -7.891 -14.531 -17.109 1 95.44 57 PRO B CA 1
ATOM 1748 C C . PRO B 1 57 ? -7.25 -13.484 -18.016 1 95.44 57 PRO B C 1
ATOM 1750 O O . PRO B 1 57 ? -6.223 -13.758 -18.641 1 95.44 57 PRO B O 1
ATOM 1753 N N . ALA B 1 58 ? -7.871 -12.352 -18.141 1 93.25 58 ALA B N 1
ATOM 1754 C CA . ALA B 1 58 ? -7.312 -11.242 -18.906 1 93.25 58 ALA B CA 1
ATOM 1755 C C . ALA B 1 58 ? -6.633 -10.227 -18 1 93.25 58 ALA B C 1
ATOM 1757 O O . ALA B 1 58 ? -7.301 -9.508 -17.25 1 93.25 58 ALA B O 1
ATOM 1758 N N . ARG B 1 59 ? -5.305 -10.305 -17.953 1 94.38 59 ARG B N 1
ATOM 1759 C CA . ARG B 1 59 ? -4.539 -9.398 -17.094 1 94.38 59 ARG B CA 1
ATOM 1760 C C . ARG B 1 59 ? -3.182 -9.078 -17.703 1 94.38 59 ARG B C 1
ATOM 1762 O O . ARG B 1 59 ? -2.641 -9.875 -18.484 1 94.38 59 ARG B O 1
ATOM 1769 N N . PRO B 1 60 ? -2.74 -7.91 -17.344 1 94.44 60 PRO B N 1
ATOM 1770 C CA . PRO B 1 60 ? -1.412 -7.566 -17.859 1 94.44 60 PRO B CA 1
ATOM 1771 C C . PRO B 1 60 ? -0.312 -8.453 -17.281 1 94.44 60 PRO B C 1
ATOM 1773 O O . PRO B 1 60 ? -0.32 -8.758 -16.078 1 94.44 60 PRO B O 1
ATOM 1776 N N . TYR B 1 61 ? 0.612 -8.875 -18.094 1 95.88 61 TYR B N 1
ATOM 1777 C CA . TYR B 1 61 ? 1.797 -9.641 -17.734 1 95.88 61 TYR B CA 1
ATOM 1778 C C . TYR B 1 61 ? 1.422 -10.859 -16.891 1 95.88 61 TYR B C 1
ATOM 1780 O O . TYR B 1 61 ? 1.91 -11.031 -15.773 1 95.88 61 TYR B O 1
ATOM 1788 N N . PRO B 1 62 ? 0.633 -11.727 -17.469 1 95 62 PRO B N 1
ATOM 1789 C CA . PRO B 1 62 ? 0.142 -12.883 -16.719 1 95 62 PRO B CA 1
ATOM 1790 C C . PRO B 1 62 ? 1.258 -13.852 -16.328 1 95 62 PRO B C 1
ATOM 1792 O O . PRO B 1 62 ? 1.096 -14.648 -15.391 1 95 62 PRO B O 1
ATOM 1795 N N . ALA B 1 63 ? 2.402 -13.773 -16.953 1 95 63 ALA B N 1
ATOM 1796 C CA . ALA B 1 63 ? 3.52 -14.664 -16.641 1 95 63 ALA B CA 1
ATOM 1797 C C . ALA B 1 63 ? 4.211 -14.234 -15.352 1 95 63 ALA B C 1
ATOM 1799 O O . ALA B 1 63 ? 4.887 -15.039 -14.703 1 95 63 ALA B O 1
ATOM 1800 N N . ILE B 1 64 ? 3.973 -13.047 -15.039 1 95.69 64 ILE B N 1
ATOM 1801 C CA . ILE B 1 64 ? 4.688 -12.477 -13.898 1 95.69 64 ILE B CA 1
ATOM 1802 C C . ILE B 1 64 ? 3.736 -12.336 -12.711 1 95.69 64 ILE B C 1
ATOM 1804 O O . ILE B 1 64 ? 4.102 -12.648 -11.578 1 95.69 64 ILE B O 1
ATOM 1808 N N . PHE B 1 65 ? 2.58 -11.922 -13.055 1 96.88 65 PHE B N 1
ATOM 1809 C CA . PHE B 1 65 ? 1.653 -11.594 -11.977 1 96.88 65 PHE B CA 1
ATOM 1810 C C . PHE B 1 65 ? 0.458 -12.539 -11.984 1 96.88 65 PHE B C 1
ATOM 1812 O O . PHE B 1 65 ? -0.13 -12.797 -13.039 1 96.88 65 PHE B O 1
ATOM 1819 N N . THR B 1 66 ? 0.08 -12.93 -10.734 1 95.62 66 THR B N 1
ATOM 1820 C CA . THR B 1 66 ? -1.103 -13.773 -10.617 1 95.62 66 THR B CA 1
ATOM 1821 C C . THR B 1 66 ? -2.359 -12.93 -10.445 1 95.62 66 THR B C 1
ATOM 1823 O O . THR B 1 66 ? -3.477 -13.422 -10.625 1 95.62 66 THR B O 1
ATOM 1826 N N . ILE B 1 67 ? -2.121 -11.711 -10.094 1 96.81 67 ILE B N 1
ATOM 1827 C CA . ILE B 1 67 ? -3.252 -10.82 -9.875 1 96.81 67 ILE B CA 1
ATOM 1828 C C . ILE B 1 67 ? -3.295 -9.766 -10.984 1 96.81 67 ILE B C 1
ATOM 1830 O O . ILE B 1 67 ? -2.369 -9.672 -11.797 1 96.81 67 ILE B O 1
ATOM 1834 N N . ASN B 1 68 ? -4.426 -9.023 -11.078 1 97 68 ASN B N 1
ATOM 1835 C CA . ASN B 1 68 ? -4.559 -7.934 -12.039 1 97 68 ASN B CA 1
ATOM 1836 C C . ASN B 1 68 ? -3.965 -6.633 -11.5 1 97 68 ASN B C 1
ATOM 1838 O O . ASN B 1 68 ? -4.648 -5.879 -10.805 1 97 68 ASN B O 1
ATOM 1842 N N . ILE B 1 69 ? -2.779 -6.367 -11.906 1 96.38 69 ILE B N 1
ATOM 1843 C CA . ILE B 1 69 ? -2.049 -5.242 -11.336 1 96.38 69 ILE B CA 1
ATOM 1844 C C . ILE B 1 69 ? -2.648 -3.93 -11.828 1 96.38 69 ILE B C 1
ATOM 1846 O O . ILE B 1 69 ? -2.555 -2.902 -11.156 1 96.38 69 ILE B O 1
ATOM 1850 N N . MET B 1 70 ? -3.115 -3.955 -13.062 1 95.94 70 MET B N 1
ATOM 1851 C CA . MET B 1 70 ? -3.775 -2.752 -13.562 1 95.94 70 MET B CA 1
ATOM 1852 C C . MET B 1 70 ? -4.922 -2.342 -12.641 1 95.94 70 MET B C 1
ATOM 1854 O O . MET B 1 70 ? -5.117 -1.153 -12.383 1 95.94 70 MET B O 1
ATOM 1858 N N . PHE B 1 71 ? -5.621 -3.236 -12.203 1 96.12 71 PHE B N 1
ATOM 1859 C CA . PHE B 1 71 ? -6.734 -2.953 -11.305 1 96.12 71 PHE B CA 1
ATOM 1860 C C . PHE B 1 71 ? -6.227 -2.484 -9.945 1 96.12 71 PHE B C 1
ATOM 1862 O O . PHE B 1 71 ? -6.672 -1.458 -9.43 1 96.12 71 PHE B O 1
ATOM 1869 N N . THR B 1 72 ? -5.297 -3.197 -9.328 1 97.56 72 THR B N 1
ATOM 1870 C CA . THR B 1 72 ? -4.887 -2.91 -7.953 1 97.56 72 THR B CA 1
ATOM 1871 C C . THR B 1 72 ? -4.035 -1.646 -7.898 1 97.56 72 THR B C 1
ATOM 1873 O O . THR B 1 72 ? -4.094 -0.894 -6.926 1 97.56 72 THR B O 1
ATOM 1876 N N . LEU B 1 73 ? -3.312 -1.333 -8.953 1 97.25 73 LEU B N 1
ATOM 1877 C CA . LEU B 1 73 ? -2.398 -0.196 -8.922 1 97.25 73 LEU B CA 1
ATOM 1878 C C . LEU B 1 73 ? -3.094 1.071 -9.414 1 97.25 73 LEU B C 1
ATOM 1880 O O . LEU B 1 73 ? -2.785 2.172 -8.945 1 97.25 73 LEU B O 1
ATOM 1884 N N . ILE B 1 74 ? -3.947 0.938 -10.352 1 97 74 ILE B N 1
ATOM 1885 C CA . ILE B 1 74 ? -4.555 2.102 -10.992 1 97 74 ILE B CA 1
ATOM 1886 C C . ILE B 1 74 ? -6.055 2.121 -10.703 1 97 74 ILE B C 1
ATOM 1888 O O . ILE B 1 74 ? -6.578 3.102 -10.164 1 97 74 ILE B O 1
ATOM 1892 N N . GLY B 1 75 ? -6.688 1.067 -11 1 96.81 75 GLY B N 1
ATOM 1893 C CA . GLY B 1 75 ? -8.133 0.996 -10.859 1 96.81 75 GLY B CA 1
ATOM 1894 C C . GLY B 1 75 ? -8.609 1.304 -9.453 1 96.81 75 GLY B C 1
ATOM 1895 O O . GLY B 1 75 ? -9.484 2.152 -9.258 1 96.81 75 GLY B O 1
ATOM 1896 N N . LEU B 1 76 ? -8.016 0.618 -8.508 1 97.88 76 LEU B N 1
ATOM 1897 C CA . LEU B 1 76 ? -8.469 0.745 -7.133 1 97.88 76 LEU B CA 1
ATOM 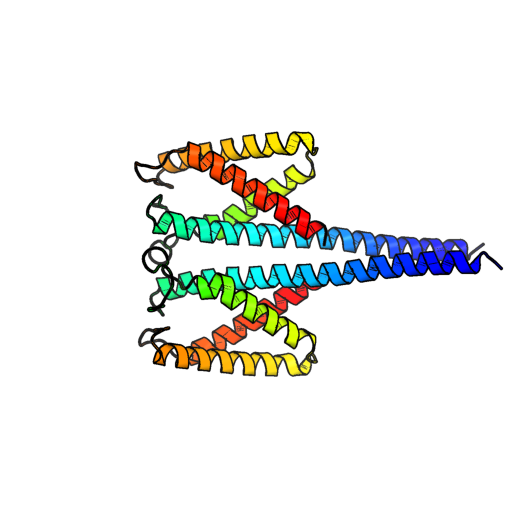1898 C C . LEU B 1 76 ? -8.219 2.154 -6.602 1 97.88 76 LEU B C 1
ATOM 1900 O O . LEU B 1 76 ? -9.109 2.762 -6 1 97.88 76 LEU B O 1
ATOM 1904 N N . PRO B 1 77 ? -7.102 2.688 -6.801 1 97.94 77 PRO B N 1
ATOM 1905 C CA . PRO B 1 77 ? -6.883 4.066 -6.352 1 97.94 77 PRO B CA 1
ATOM 1906 C C . PRO B 1 77 ? -7.852 5.055 -6.992 1 97.94 77 PRO B C 1
ATOM 1908 O O . PRO B 1 77 ? -8.367 5.945 -6.316 1 97.94 77 PRO B O 1
ATOM 1911 N N . ILE B 1 78 ? -8.094 4.93 -8.234 1 97.94 78 ILE B N 1
ATOM 1912 C CA . ILE B 1 78 ? -9.016 5.82 -8.93 1 97.94 78 ILE B CA 1
ATOM 1913 C C . ILE B 1 78 ? -10.422 5.668 -8.344 1 97.94 78 ILE B C 1
ATOM 1915 O O . ILE B 1 78 ? -11.062 6.66 -7.996 1 97.94 78 ILE B O 1
ATOM 1919 N N . LEU B 1 79 ? -10.859 4.469 -8.219 1 97.94 79 LEU B N 1
ATOM 1920 C CA . LEU B 1 79 ? -12.18 4.203 -7.66 1 97.94 79 LEU B CA 1
ATOM 1921 C C . LEU B 1 79 ? -12.281 4.719 -6.227 1 97.94 79 LEU B C 1
ATOM 1923 O O . LEU B 1 79 ? -13.32 5.258 -5.824 1 97.94 79 LEU B O 1
ATOM 1927 N N . THR B 1 80 ? -11.211 4.488 -5.504 1 98.44 80 THR B N 1
ATOM 1928 C CA . THR B 1 80 ? -11.18 4.953 -4.121 1 98.44 80 THR B CA 1
ATOM 1929 C C . THR B 1 80 ? -11.312 6.473 -4.055 1 98.44 80 THR B C 1
ATOM 1931 O O . THR B 1 80 ? -12.062 7 -3.238 1 98.44 80 THR B O 1
ATOM 1934 N N . THR B 1 81 ? -1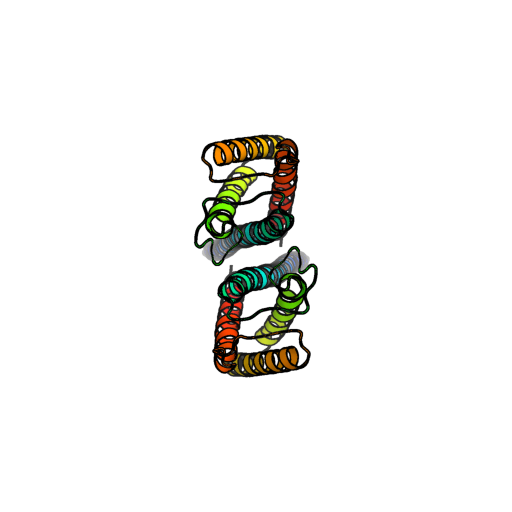0.609 7.137 -4.922 1 98 81 THR B N 1
ATOM 1935 C CA . THR B 1 81 ? -10.664 8.594 -4.945 1 98 81 THR B CA 1
ATOM 1936 C C . THR B 1 81 ? -12.078 9.078 -5.25 1 98 81 THR B C 1
ATOM 1938 O O . THR B 1 81 ? -12.586 9.984 -4.582 1 98 81 THR B O 1
ATOM 1941 N N . PHE B 1 82 ? -12.695 8.5 -6.191 1 97.69 82 PHE B N 1
ATOM 1942 C CA . PHE B 1 82 ? -14.078 8.836 -6.52 1 97.69 82 PHE B CA 1
ATOM 1943 C C . PHE B 1 82 ? -15 8.547 -5.34 1 97.69 82 PHE B C 1
ATOM 1945 O O . PHE B 1 82 ? -15.859 9.367 -5.008 1 97.69 82 PHE B O 1
ATOM 1952 N N . PHE B 1 83 ? -14.836 7.426 -4.766 1 98.31 83 PHE B N 1
ATOM 1953 C CA . PHE B 1 83 ? -15.617 7.023 -3.602 1 98.31 83 PHE B CA 1
ATOM 1954 C C . PHE B 1 83 ? -15.5 8.055 -2.484 1 98.31 83 PHE B C 1
ATOM 1956 O O . PHE B 1 83 ? -16.5 8.5 -1.934 1 98.31 83 PHE B O 1
ATOM 1963 N N . LEU B 1 84 ? -14.297 8.477 -2.227 1 98 84 LEU B N 1
ATOM 1964 C CA . LEU B 1 84 ? -14.062 9.445 -1.16 1 98 84 LEU B CA 1
ATOM 1965 C C . LEU B 1 84 ? -14.688 10.789 -1.5 1 98 84 LEU B C 1
ATOM 1967 O O . LEU B 1 84 ? -15.273 11.445 -0.632 1 98 84 LEU B O 1
ATOM 1971 N N . TYR B 1 85 ? -14.547 11.164 -2.75 1 97 85 TYR B N 1
ATOM 1972 C CA . TYR B 1 85 ? -15.109 12.43 -3.209 1 97 85 TYR B CA 1
ATOM 1973 C C . TYR B 1 85 ? -16.609 12.5 -2.902 1 97 85 TYR B C 1
ATOM 1975 O O . TYR B 1 85 ? -17.078 13.492 -2.35 1 97 85 TYR B O 1
ATOM 1983 N N . PHE B 1 86 ? -17.297 11.477 -3.152 1 96.75 86 PHE B N 1
ATOM 1984 C CA . PHE B 1 86 ? -18.734 11.445 -2.924 1 96.75 86 PHE B CA 1
ATOM 1985 C C . PHE B 1 86 ? -19.047 11.312 -1.438 1 96.75 86 PHE B C 1
ATOM 1987 O O . PHE B 1 86 ? -19.969 11.969 -0.927 1 96.75 86 PHE B O 1
ATOM 1994 N N . MET B 1 87 ? -18.359 10.469 -0.804 1 97.06 87 MET B N 1
ATOM 1995 C CA . MET B 1 87 ? -18.594 10.227 0.619 1 97.06 87 MET B CA 1
ATOM 1996 C C . MET B 1 87 ? -18.469 11.523 1.414 1 97.06 87 MET B C 1
ATOM 1998 O O . MET B 1 87 ? -19.219 11.734 2.373 1 97.06 87 MET B O 1
ATOM 2002 N N . GLU B 1 88 ? -17.578 12.312 1.027 1 95.62 88 GLU B N 1
ATOM 2003 C CA . GLU B 1 88 ? -17.359 13.57 1.746 1 95.62 88 GLU B CA 1
ATOM 2004 C C . GLU B 1 88 ? -18.547 14.508 1.582 1 95.62 88 GLU B C 1
ATOM 2006 O O . GLU B 1 88 ? -18.812 15.336 2.455 1 95.62 88 GLU B O 1
ATOM 2011 N N . LYS B 1 89 ? -19.219 14.406 0.521 1 95.5 89 LYS B N 1
ATOM 2012 C CA . LYS B 1 89 ? -20.281 15.344 0.188 1 95.5 89 LYS B CA 1
ATOM 2013 C C . LYS B 1 89 ? -21.625 14.867 0.734 1 95.5 89 LYS B C 1
ATOM 2015 O O . LYS B 1 89 ? -22.562 15.648 0.84 1 95.5 89 LYS B O 1
ATOM 2020 N N . ILE B 1 90 ? -21.672 13.648 0.979 1 95.12 90 ILE B N 1
ATOM 2021 C CA . ILE B 1 90 ? -22.906 13.023 1.41 1 95.12 90 ILE B CA 1
ATOM 2022 C C . ILE B 1 90 ? -23.078 13.203 2.916 1 95.12 90 ILE B C 1
ATOM 2024 O O . ILE B 1 90 ? -22.109 13.102 3.674 1 95.12 90 ILE B O 1
ATOM 2028 N N . LYS B 1 91 ? -24.344 13.508 3.291 1 92.62 91 LYS B N 1
ATOM 2029 C CA . LYS B 1 91 ? -24.641 13.594 4.719 1 92.62 91 LYS B CA 1
ATOM 2030 C C . LYS B 1 91 ? -24.406 12.258 5.414 1 92.62 91 LYS B C 1
ATOM 2032 O O . LYS B 1 91 ? -24.531 11.195 4.797 1 92.62 91 LYS B O 1
ATOM 2037 N N . THR B 1 92 ? -24.219 12.195 6.672 1 89.56 92 THR B N 1
ATOM 2038 C CA . THR B 1 92 ? -23.766 11.039 7.441 1 89.56 92 THR B CA 1
ATOM 2039 C C . THR B 1 92 ? -24.797 9.914 7.391 1 89.56 92 THR B C 1
ATOM 2041 O O . THR B 1 92 ? -24.438 8.75 7.23 1 89.56 92 THR B O 1
ATOM 2044 N N . TRP B 1 93 ? -26.078 10.289 7.469 1 88.88 93 TRP B N 1
ATOM 2045 C CA . TRP B 1 93 ? -27.094 9.258 7.57 1 88.88 93 TRP B CA 1
ATOM 2046 C C . TRP B 1 93 ? -27.312 8.57 6.223 1 88.88 93 TRP B C 1
ATOM 2048 O O . TRP B 1 93 ? -27.859 7.469 6.164 1 88.88 93 TRP B O 1
ATOM 2058 N N . LYS B 1 94 ? -26.797 9.172 5.145 1 95.44 94 LYS B N 1
ATOM 2059 C CA . LYS B 1 94 ? -26.969 8.633 3.801 1 95.44 94 LYS B CA 1
ATOM 2060 C C . LYS B 1 94 ? -25.734 7.836 3.369 1 95.44 94 LYS B C 1
ATOM 2062 O O . LYS B 1 94 ? -25.75 7.188 2.32 1 95.44 94 LYS B O 1
ATOM 2067 N N . LYS B 1 95 ? -24.75 7.879 4.184 1 96.94 95 LYS B N 1
ATOM 2068 C CA . LYS B 1 95 ? -23.484 7.246 3.812 1 96.94 95 LYS B CA 1
ATOM 2069 C C . LYS B 1 95 ? -23.625 5.727 3.746 1 96.94 95 LYS B C 1
ATOM 2071 O O . LYS B 1 95 ? -23.062 5.082 2.863 1 96.94 95 LYS B O 1
ATOM 2076 N N . GLY B 1 96 ? -24.422 5.18 4.652 1 96.62 96 GLY B N 1
ATOM 2077 C CA . GLY B 1 96 ? -24.688 3.748 4.609 1 96.62 96 GLY B CA 1
ATOM 2078 C C . GLY B 1 96 ? -25.375 3.301 3.334 1 96.62 96 GLY B C 1
ATOM 2079 O O . GLY B 1 96 ? -25.016 2.273 2.756 1 96.62 96 GLY B O 1
ATOM 2080 N N . VAL B 1 97 ? -26.312 4.035 2.973 1 96.44 97 VAL B N 1
ATOM 2081 C CA . VAL B 1 97 ? -27.047 3.725 1.754 1 96.44 97 VAL B CA 1
ATOM 2082 C C . VAL B 1 97 ? -26.125 3.812 0.548 1 96.44 97 VAL B C 1
ATOM 2084 O O . VAL B 1 97 ? -26.172 2.959 -0.342 1 96.44 97 VAL B O 1
ATOM 2087 N N . PHE B 1 98 ? -25.297 4.82 0.564 1 97.81 98 PHE B N 1
ATOM 2088 C CA . PHE B 1 98 ? -24.344 4.988 -0.535 1 97.81 98 PHE B CA 1
ATOM 2089 C C . PHE B 1 98 ? -23.391 3.805 -0.615 1 97.81 98 PHE B C 1
ATOM 2091 O O . PHE B 1 98 ? -23.156 3.258 -1.695 1 97.81 98 PHE B O 1
ATOM 2098 N N . ILE B 1 99 ? -22.875 3.391 0.474 1 98.19 99 ILE B N 1
ATOM 2099 C CA . ILE B 1 99 ? -21.953 2.262 0.518 1 98.19 99 ILE B CA 1
ATOM 2100 C C . ILE B 1 99 ? -22.672 0.998 0.033 1 98.19 99 ILE B C 1
ATOM 2102 O O . ILE B 1 99 ? -22.094 0.218 -0.736 1 98.19 99 ILE B O 1
ATOM 2106 N N . GLY B 1 100 ? -23.953 0.824 0.444 1 97.94 100 GLY B N 1
ATOM 2107 C CA . GLY B 1 100 ? -24.734 -0.306 -0.024 1 97.94 100 GLY B CA 1
ATOM 2108 C C . GLY B 1 100 ? -24.938 -0.315 -1.528 1 97.94 100 GLY B C 1
ATOM 2109 O O . GLY B 1 100 ? -24.734 -1.342 -2.18 1 97.94 100 GLY B O 1
ATOM 2110 N N . THR B 1 101 ? -25.266 0.824 -1.994 1 97.81 101 THR B N 1
ATOM 2111 C CA . THR B 1 101 ? -25.516 0.939 -3.428 1 97.81 101 THR B CA 1
ATOM 2112 C C . THR B 1 101 ? -24.219 0.747 -4.215 1 97.81 101 THR B C 1
ATOM 2114 O O . THR B 1 101 ? -24.203 0.048 -5.23 1 97.81 101 THR B O 1
ATOM 2117 N N . ALA B 1 102 ? -23.172 1.358 -3.754 1 97.88 102 ALA B N 1
ATOM 2118 C CA . ALA B 1 102 ? -21.891 1.204 -4.422 1 97.88 102 ALA B CA 1
ATOM 2119 C C . ALA B 1 102 ? -21.438 -0.253 -4.418 1 97.88 102 ALA B C 1
ATOM 2121 O O . ALA B 1 102 ? -20.875 -0.741 -5.402 1 97.88 102 ALA B O 1
ATOM 2122 N N . SER B 1 103 ? -21.641 -0.906 -3.311 1 98.12 103 SER B N 1
ATOM 2123 C CA . SER B 1 103 ? -21.297 -2.322 -3.219 1 98.12 103 SER B CA 1
ATOM 2124 C C . SER B 1 103 ? -22.094 -3.146 -4.227 1 98.12 103 SER B C 1
ATOM 2126 O O . SER B 1 103 ? -21.562 -4.07 -4.84 1 98.12 103 SER B O 1
ATOM 2128 N N . LEU B 1 104 ? -23.312 -2.828 -4.352 1 97.88 104 LEU B N 1
ATOM 2129 C CA . LEU B 1 104 ? -24.156 -3.508 -5.332 1 97.88 104 LEU B CA 1
ATOM 2130 C C . LEU B 1 104 ? -23.656 -3.262 -6.746 1 97.88 104 LEU B C 1
ATOM 2132 O O . LEU B 1 104 ? -23.547 -4.195 -7.547 1 97.88 104 LEU B O 1
ATOM 2136 N N . ILE B 1 105 ? -23.297 -2.049 -7.07 1 97.56 105 ILE B N 1
ATOM 2137 C CA . ILE B 1 105 ? -22.797 -1.683 -8.391 1 97.56 105 ILE B CA 1
ATOM 2138 C C . ILE B 1 105 ? -21.516 -2.455 -8.68 1 97.56 105 ILE B C 1
ATOM 2140 O O . ILE B 1 105 ? -21.328 -2.986 -9.773 1 97.56 105 ILE B O 1
ATOM 2144 N N . MET B 1 106 ? -20.641 -2.547 -7.672 1 97.31 106 MET B N 1
ATOM 2145 C CA . MET B 1 106 ? -19.391 -3.271 -7.852 1 97.31 106 MET B CA 1
ATOM 2146 C C . MET B 1 106 ? -19.641 -4.758 -8.07 1 97.31 106 MET B C 1
ATOM 2148 O O . MET B 1 106 ? -18.953 -5.402 -8.859 1 97.31 106 MET B O 1
ATOM 2152 N N . THR B 1 107 ? -20.594 -5.25 -7.363 1 97.5 107 THR B N 1
ATOM 2153 C CA . THR B 1 107 ? -20.953 -6.652 -7.535 1 97.5 107 THR B CA 1
ATOM 2154 C C . THR B 1 107 ? -21.469 -6.91 -8.945 1 97.5 107 THR B C 1
ATOM 2156 O O . THR B 1 107 ? -21.109 -7.902 -9.578 1 97.5 107 THR B O 1
ATOM 2159 N N . LEU B 1 108 ? -22.297 -6.055 -9.422 1 96.5 108 LEU B N 1
ATOM 2160 C CA . LEU B 1 108 ? -22.812 -6.16 -10.781 1 96.5 108 LEU B CA 1
ATOM 2161 C C . LEU B 1 108 ? -21.688 -6.016 -11.797 1 96.5 108 LEU B C 1
ATOM 2163 O O . LEU B 1 108 ? -21.656 -6.73 -12.805 1 96.5 108 LEU B O 1
ATOM 2167 N N . GLY B 1 109 ? -20.828 -5.066 -11.555 1 95.69 109 GLY B N 1
ATOM 2168 C CA . GLY B 1 109 ? -19.656 -4.93 -12.406 1 95.69 109 GLY B CA 1
ATOM 2169 C C . GLY B 1 109 ? -18.812 -6.191 -12.477 1 95.69 109 GLY B C 1
ATOM 2170 O O . GLY B 1 109 ? -18.297 -6.535 -13.539 1 95.69 109 GLY B O 1
ATOM 2171 N N . GLU B 1 110 ? -18.703 -6.789 -11.344 1 95.5 110 GLU B N 1
ATOM 2172 C CA . GLU B 1 110 ? -17.984 -8.055 -11.273 1 95.5 110 GLU B CA 1
ATOM 2173 C C . GLU B 1 110 ? -18.656 -9.117 -12.141 1 95.5 110 GLU B C 1
ATOM 2175 O O . GLU B 1 110 ? -17.969 -9.82 -12.898 1 95.5 110 GLU B O 1
ATOM 2180 N N . LYS B 1 111 ? -19.922 -9.234 -12.078 1 95.06 111 LYS B N 1
ATOM 2181 C CA . LYS B 1 111 ? -20.672 -10.18 -12.898 1 95.06 111 LYS B CA 1
ATOM 2182 C C . LYS B 1 111 ? -20.5 -9.883 -14.383 1 95.06 111 LYS B C 1
ATOM 2184 O O . LYS B 1 111 ? -20.312 -10.797 -15.195 1 95.06 111 LYS B O 1
ATOM 2189 N N . ARG B 1 112 ? -20.547 -8.641 -14.688 1 95 112 ARG B N 1
ATOM 2190 C CA . ARG B 1 112 ? -20.344 -8.227 -16.078 1 95 112 ARG B CA 1
ATOM 2191 C C . ARG B 1 112 ? -18.938 -8.562 -16.547 1 95 112 ARG B C 1
ATOM 2193 O O . ARG B 1 112 ? -18.734 -9 -17.672 1 95 112 ARG B O 1
ATOM 2200 N N . SER B 1 113 ? -17.953 -8.336 -15.656 1 94.25 113 SER B N 1
ATOM 2201 C CA . SER B 1 113 ? -16.578 -8.656 -15.984 1 94.25 113 SER B CA 1
ATOM 2202 C C . SER B 1 113 ? -16.391 -10.148 -16.25 1 94.25 113 SER B C 1
ATOM 2204 O O . SER B 1 113 ? -15.594 -10.547 -17.094 1 94.25 113 SER B O 1
ATOM 2206 N N . GLU B 1 114 ? -17.125 -10.922 -15.57 1 94.88 114 GLU B N 1
ATOM 2207 C CA . GLU B 1 114 ? -17.125 -12.367 -15.797 1 94.88 114 GLU B CA 1
ATOM 2208 C C . GLU B 1 114 ? -17.688 -12.719 -17.172 1 94.88 114 GLU B C 1
ATOM 2210 O O . GLU B 1 114 ? -17.141 -13.555 -17.891 1 94.88 114 GLU B O 1
ATOM 2215 N N . ALA B 1 115 ? -18.734 -12.117 -17.516 1 95.06 115 ALA B N 1
ATOM 2216 C CA . ALA B 1 115 ? -19.375 -12.359 -18.812 1 95.06 115 ALA B CA 1
ATOM 2217 C C . ALA B 1 115 ? -18.453 -11.977 -19.969 1 95.06 115 ALA B C 1
ATOM 2219 O O . ALA B 1 115 ? -18.5 -12.594 -21.031 1 95.06 115 ALA B O 1
ATOM 2220 N N . LEU B 1 116 ? -17.641 -10.992 -19.672 1 95.5 116 LEU B N 1
ATOM 2221 C CA . LEU B 1 116 ? -16.734 -10.508 -20.703 1 95.5 116 LEU B CA 1
ATOM 2222 C C . LEU B 1 116 ? -15.438 -11.32 -20.719 1 95.5 116 LEU B C 1
ATOM 2224 O O . LEU B 1 116 ? -14.57 -11.102 -21.562 1 95.5 116 LEU B O 1
ATOM 2228 N N . GLY B 1 117 ? -15.242 -12.18 -19.719 1 94.12 117 GLY B N 1
ATOM 2229 C CA . GLY B 1 117 ? -14.086 -13.055 -19.656 1 94.12 117 GLY B CA 1
ATOM 2230 C C . GLY B 1 117 ? -12.898 -12.43 -18.953 1 94.12 117 GLY B C 1
ATOM 2231 O O . GLY B 1 117 ? -11.781 -12.938 -19.031 1 94.12 117 GLY B O 1
ATOM 2232 N N . TRP B 1 118 ? -13.094 -11.281 -18.234 1 93.75 118 TRP B N 1
ATOM 2233 C CA . TRP B 1 118 ? -12.016 -10.57 -17.547 1 93.75 118 TRP B CA 1
ATOM 2234 C C . TRP B 1 118 ? -11.828 -11.109 -16.141 1 93.75 118 TRP B C 1
ATOM 2236 O O . TRP B 1 118 ? -10.766 -10.906 -15.531 1 93.75 118 TRP B O 1
ATOM 2246 N N . PHE B 1 119 ? -12.844 -11.75 -15.68 1 93.12 119 PHE B N 1
ATOM 2247 C CA . PHE B 1 119 ? -12.906 -12.234 -14.305 1 93.12 119 PHE B CA 1
ATOM 2248 C C . PHE B 1 119 ? -13.555 -13.609 -14.242 1 93.12 119 PHE B C 1
ATOM 2250 O O . PHE B 1 119 ? -14.539 -13.875 -14.938 1 93.12 119 PHE B O 1
ATOM 2257 N N . ALA B 1 120 ? -12.938 -14.57 -13.547 1 95.56 120 ALA B N 1
ATOM 2258 C CA . ALA B 1 120 ? -13.5 -15.914 -13.422 1 95.56 120 ALA B CA 1
ATOM 2259 C C . ALA B 1 120 ? -13.508 -16.359 -11.961 1 95.56 120 ALA B C 1
ATOM 2261 O O . ALA B 1 120 ? -12.508 -16.203 -11.25 1 95.56 120 ALA B O 1
ATOM 2262 N N . HIS B 1 121 ? -14.578 -16.891 -11.547 1 95.5 121 HIS B N 1
ATOM 2263 C CA . HIS B 1 121 ? -14.719 -17.422 -10.195 1 95.5 121 HIS B CA 1
ATOM 2264 C C . HIS B 1 121 ? -14.906 -18.938 -10.219 1 95.5 121 HIS B C 1
ATOM 2266 O O . HIS B 1 121 ? -15.359 -19.5 -11.219 1 95.5 121 HIS B O 1
ATOM 2272 N N . ASN B 1 122 ? -14.516 -19.469 -9.102 1 93.19 122 ASN B N 1
ATOM 2273 C CA . ASN B 1 122 ? -14.781 -20.906 -9 1 93.19 122 ASN B CA 1
ATOM 2274 C C . ASN B 1 122 ? -16.266 -21.172 -8.766 1 93.19 122 ASN B C 1
ATOM 2276 O O . ASN B 1 122 ? -17.031 -20.266 -8.477 1 93.19 122 ASN B O 1
ATOM 2280 N N . ASP B 1 123 ? -16.625 -22.422 -8.766 1 91.31 123 ASP B N 1
ATOM 2281 C CA . ASP B 1 123 ? -18.031 -22.812 -8.758 1 91.31 123 ASP B CA 1
ATOM 2282 C C . ASP B 1 123 ? -18.672 -22.562 -7.398 1 91.31 123 ASP B C 1
ATOM 2284 O O . ASP B 1 123 ? -19.891 -22.391 -7.297 1 91.31 123 ASP B O 1
ATOM 2288 N N . GLN B 1 124 ? -17.828 -22.5 -6.434 1 90.69 124 GLN B N 1
ATOM 2289 C CA . GLN B 1 124 ? -18.359 -22.344 -5.082 1 90.69 124 GLN B CA 1
ATOM 2290 C C . GLN B 1 124 ? -18.562 -20.875 -4.734 1 90.69 124 GLN B C 1
ATOM 2292 O O . GLN B 1 124 ? -19.219 -20.547 -3.742 1 90.69 124 GLN B O 1
ATOM 2297 N N . TRP B 1 125 ? -18.109 -20.031 -5.629 1 90.62 125 TRP B N 1
ATOM 2298 C CA . TRP B 1 125 ? -18.219 -18.609 -5.355 1 90.62 125 TRP B CA 1
ATOM 2299 C C . TRP B 1 125 ? -19.625 -18.094 -5.652 1 90.62 125 TRP B C 1
ATOM 2301 O O . TRP B 1 125 ? -20.172 -18.375 -6.723 1 90.62 125 TRP B O 1
ATOM 2311 N N . GLU B 1 126 ? -20.109 -17.359 -4.629 1 90.06 126 GLU B N 1
ATOM 2312 C CA . GLU B 1 126 ? -21.375 -16.672 -4.82 1 90.06 126 GLU B CA 1
ATOM 2313 C C . GLU B 1 126 ? -21.172 -15.156 -4.789 1 90.06 126 GLU B C 1
ATOM 2315 O O . GLU B 1 126 ? -20.438 -14.633 -3.951 1 90.06 126 GLU B O 1
ATOM 2320 N N . HIS B 1 127 ? -21.891 -14.555 -5.66 1 91 127 HIS B N 1
ATOM 2321 C CA . HIS B 1 127 ? -21.688 -13.117 -5.816 1 91 127 HIS B CA 1
ATOM 2322 C C . HIS B 1 127 ? -22.203 -12.352 -4.594 1 91 127 HIS B C 1
ATOM 2324 O O . HIS B 1 127 ? -21.797 -11.211 -4.359 1 91 127 HIS B O 1
ATOM 2330 N N . ILE B 1 128 ? -22.969 -12.938 -3.803 1 91.56 128 ILE B N 1
ATOM 2331 C CA . ILE B 1 128 ? -23.391 -12.312 -2.553 1 91.56 128 ILE B CA 1
ATOM 2332 C C . ILE B 1 128 ? -22.172 -12.117 -1.646 1 91.56 128 ILE B C 1
ATOM 2334 O O . ILE B 1 128 ? -22.109 -11.148 -0.881 1 91.56 128 ILE B O 1
ATOM 2338 N N . TYR B 1 129 ? -21.219 -12.984 -1.724 1 93.81 129 TYR B N 1
ATOM 2339 C CA . TYR B 1 129 ? -19.984 -12.812 -0.958 1 93.81 129 TYR B CA 1
ATOM 2340 C C . TYR B 1 129 ? -19.266 -11.539 -1.379 1 93.81 129 TYR B C 1
ATOM 2342 O O . TYR B 1 129 ? -18.703 -10.828 -0.539 1 93.81 129 TYR B O 1
ATOM 2350 N N . SER B 1 130 ? -19.312 -11.281 -2.68 1 96.12 130 SER B N 1
ATOM 2351 C CA . SER B 1 130 ? -18.672 -10.07 -3.195 1 96.12 130 SER B CA 1
ATOM 2352 C C . SER B 1 130 ? -19.359 -8.812 -2.668 1 96.12 130 SER B C 1
ATOM 2354 O O . SER B 1 130 ? -18.688 -7.836 -2.324 1 96.12 130 SER B O 1
ATOM 2356 N N . PHE B 1 131 ? -20.656 -8.93 -2.641 1 97.44 131 PHE B N 1
ATOM 2357 C CA . PHE B 1 131 ? -21.391 -7.777 -2.133 1 97.44 131 PHE B CA 1
ATOM 2358 C C . PHE B 1 131 ? -20.938 -7.422 -0.722 1 97.44 131 PHE B C 1
ATOM 2360 O O . PHE B 1 131 ? -20.578 -6.27 -0.447 1 97.44 131 PHE B O 1
ATOM 2367 N N . PHE B 1 132 ? -20.859 -8.359 0.121 1 97.44 132 PHE B N 1
ATOM 2368 C CA . PHE B 1 132 ? -20.469 -8.117 1.503 1 97.44 132 PHE B CA 1
ATOM 2369 C C . PHE B 1 132 ? -18.984 -7.766 1.586 1 97.44 132 PHE B C 1
ATOM 2371 O O . PHE B 1 132 ? -18.562 -6.977 2.438 1 97.44 132 PHE B O 1
ATOM 2378 N N . GLY B 1 133 ? -18.219 -8.406 0.738 1 97.56 133 GLY B N 1
ATOM 2379 C CA . GLY B 1 133 ? -16.812 -8.039 0.676 1 97.56 133 GLY B CA 1
ATOM 2380 C C . GLY B 1 133 ? -16.594 -6.578 0.34 1 97.56 133 GLY B C 1
ATOM 2381 O O . GLY B 1 133 ? -15.797 -5.898 0.992 1 97.56 133 GLY B O 1
ATOM 2382 N N . TYR B 1 134 ? -17.281 -6.105 -0.652 1 98.19 134 TYR B N 1
ATOM 2383 C CA . TYR B 1 134 ? -17.172 -4.703 -1.042 1 98.19 134 TYR B CA 1
ATOM 2384 C C . TYR B 1 134 ? -17.688 -3.787 0.058 1 98.19 134 TYR B C 1
ATOM 2386 O O . TYR B 1 134 ? -17.141 -2.711 0.292 1 98.19 134 TYR B O 1
ATOM 2394 N N . LEU B 1 135 ? -18.75 -4.215 0.705 1 98.31 135 LEU B N 1
ATOM 2395 C CA . LEU B 1 135 ? -19.297 -3.434 1.81 1 98.31 135 LEU B CA 1
ATOM 2396 C C . LEU B 1 135 ? -18.25 -3.221 2.896 1 98.31 135 LEU B C 1
ATOM 2398 O O . LEU B 1 135 ? -17.984 -2.084 3.291 1 98.31 135 LEU B O 1
ATOM 2402 N N . ILE B 1 136 ? -17.688 -4.277 3.326 1 98.38 136 ILE B N 1
ATOM 2403 C CA . ILE B 1 136 ? -16.688 -4.238 4.391 1 98.38 136 ILE B CA 1
ATOM 2404 C C . ILE B 1 136 ? -15.477 -3.424 3.938 1 98.38 136 ILE B C 1
ATOM 2406 O O . ILE B 1 136 ? -14.969 -2.59 4.688 1 98.38 136 ILE B O 1
ATOM 2410 N N . PHE B 1 137 ? -15.078 -3.682 2.727 1 98.62 137 PHE B N 1
ATOM 2411 C CA . PHE B 1 137 ? -13.938 -2.98 2.158 1 98.62 137 PHE B CA 1
ATOM 2412 C C . PHE B 1 137 ? -14.156 -1.474 2.176 1 98.62 137 PHE B C 1
ATOM 2414 O O . PHE B 1 137 ? -13.297 -0.717 2.633 1 98.62 137 PHE B O 1
ATOM 2421 N N . MET B 1 138 ? -15.32 -1.076 1.717 1 98.56 138 MET B N 1
ATOM 2422 C CA . MET B 1 138 ? -15.602 0.353 1.618 1 98.56 138 MET B CA 1
ATOM 2423 C C . MET B 1 138 ? -15.727 0.979 3.002 1 98.56 138 MET B C 1
ATOM 2425 O O . MET B 1 138 ? -15.336 2.129 3.207 1 98.56 138 MET B O 1
ATOM 2429 N N . ILE B 1 139 ? -16.203 0.272 3.932 1 98.25 139 ILE B N 1
ATOM 2430 C CA . ILE B 1 139 ? -16.312 0.762 5.301 1 98.25 139 ILE B CA 1
ATOM 2431 C C . ILE B 1 139 ? -14.906 0.96 5.879 1 98.25 139 ILE B C 1
ATOM 2433 O O . ILE B 1 139 ? -14.617 1.995 6.488 1 98.25 139 ILE B O 1
ATOM 2437 N N . ILE B 1 140 ? -14.07 0.013 5.68 1 98.69 140 ILE B N 1
ATOM 2438 C CA . ILE B 1 140 ? -12.711 0.07 6.188 1 98.69 140 ILE B CA 1
ATOM 2439 C C . ILE B 1 140 ? -11.969 1.253 5.559 1 98.69 140 ILE B C 1
ATOM 2441 O O . ILE B 1 140 ? -11.289 2.006 6.258 1 98.69 140 ILE B O 1
ATOM 2445 N N . VAL B 1 141 ? -12.125 1.394 4.273 1 98.69 141 VAL B N 1
ATOM 2446 C CA . VAL B 1 141 ? -11.461 2.473 3.547 1 98.69 141 VAL B CA 1
ATOM 2447 C C . VAL B 1 141 ? -11.969 3.822 4.051 1 98.69 141 VAL B C 1
ATOM 2449 O O . VAL B 1 141 ? -11.18 4.742 4.281 1 98.69 141 VAL B O 1
ATOM 2452 N N . TRP B 1 142 ? -13.258 3.922 4.242 1 98.06 142 TRP B N 1
ATOM 2453 C CA . TRP B 1 142 ? -13.836 5.164 4.742 1 98.06 142 TRP B CA 1
ATOM 2454 C C . TRP B 1 142 ? -13.336 5.477 6.145 1 98.06 142 TRP B C 1
ATOM 2456 O O . TRP B 1 142 ? -12.961 6.617 6.438 1 98.06 142 TRP B O 1
ATOM 2466 N N . LYS B 1 143 ? -13.344 4.484 6.984 1 97.94 143 LYS B N 1
ATOM 2467 C CA . LYS B 1 143 ? -12.867 4.68 8.352 1 97.94 143 LYS B CA 1
ATOM 2468 C C . LYS B 1 143 ? -11.398 5.098 8.367 1 97.94 143 LYS B C 1
ATOM 2470 O O . LYS B 1 143 ? -10.992 5.934 9.172 1 97.94 143 LYS B O 1
ATOM 2475 N N . PHE B 1 144 ? -10.648 4.488 7.523 1 98.44 144 PHE B N 1
ATOM 2476 C CA . PHE B 1 144 ? -9.234 4.848 7.43 1 98.44 144 PHE B CA 1
ATOM 2477 C C . PHE B 1 144 ? -9.07 6.293 6.969 1 98.44 144 PHE B C 1
ATOM 2479 O O . PHE B 1 144 ? -8.258 7.035 7.516 1 98.44 144 PHE B O 1
ATOM 2486 N N . TYR B 1 145 ? -9.82 6.684 5.996 1 98 145 TYR B N 1
ATOM 2487 C CA . TYR B 1 145 ? -9.766 8.055 5.5 1 98 145 TYR B CA 1
ATOM 2488 C C . TYR B 1 145 ? -10.109 9.047 6.609 1 98 145 TYR B C 1
ATOM 2490 O O . TYR B 1 145 ? -9.406 10.039 6.797 1 98 145 TYR B O 1
ATOM 2498 N N . ARG B 1 146 ? -11.188 8.75 7.305 1 96.25 146 ARG B N 1
ATOM 2499 C CA . ARG B 1 146 ? -11.602 9.641 8.391 1 96.25 146 ARG B CA 1
ATOM 2500 C C . ARG B 1 146 ? -10.508 9.758 9.445 1 96.25 146 ARG B C 1
ATOM 2502 O O . ARG B 1 146 ? -10.258 10.844 9.969 1 96.25 146 ARG B O 1
ATOM 2509 N N . TRP B 1 147 ? -9.945 8.656 9.727 1 96.75 147 TRP B N 1
ATOM 2510 C CA . TRP B 1 147 ? -8.875 8.656 10.719 1 96.75 147 TRP B CA 1
ATOM 2511 C C . TRP B 1 147 ? -7.691 9.492 10.242 1 96.75 147 TRP B C 1
ATOM 2513 O O . TRP B 1 147 ? -7.211 10.367 10.969 1 96.75 147 TRP B O 1
ATOM 2523 N N . MET B 1 148 ? -7.254 9.297 9.031 1 95.56 148 MET B N 1
ATOM 2524 C CA . MET B 1 148 ? -6.105 10.016 8.484 1 95.56 148 MET B CA 1
ATOM 2525 C C . MET B 1 148 ? -6.402 11.5 8.367 1 95.56 148 MET B C 1
ATOM 2527 O O . MET B 1 148 ? -5.504 12.336 8.531 1 95.56 148 MET B O 1
ATOM 2531 N N . ASN B 1 149 ? -7.602 11.789 8.055 1 93.56 149 ASN B N 1
ATOM 2532 C CA . ASN B 1 149 ? -7.988 13.188 7.91 1 93.56 149 ASN B CA 1
ATOM 2533 C C . ASN B 1 149 ? -8.094 13.883 9.266 1 93.56 149 ASN B C 1
ATOM 2535 O O . ASN B 1 149 ? -8.102 15.117 9.336 1 93.56 149 ASN B O 1
ATOM 2539 N N . SER B 1 150 ? -8.172 13.156 10.258 1 91.38 150 SER B N 1
ATOM 2540 C CA . SER B 1 150 ? -8.305 13.734 11.594 1 91.38 150 SER B CA 1
ATOM 2541 C C . SER B 1 150 ? -6.945 13.984 12.227 1 91.38 150 SER B C 1
ATOM 2543 O O . SER B 1 150 ? -6.828 14.781 13.164 1 91.38 150 SER B O 1
ATOM 2545 N N . ILE B 1 151 ? -5.973 13.305 11.75 1 85.31 151 ILE B N 1
ATOM 2546 C CA . ILE B 1 151 ? -4.664 13.445 12.375 1 85.31 151 ILE B CA 1
ATOM 2547 C C . ILE B 1 151 ? -3.732 14.234 11.469 1 85.31 151 ILE B C 1
ATOM 2549 O O . ILE B 1 151 ? -3.914 14.25 10.242 1 85.31 151 ILE B O 1
#

InterPro domains:
  IPR048147 CBO0543-like [NF041644] (25-137)

Foldseek 3Di:
DVVVVVVVVVVVVVVVVVVVVLVVLLVVLLVVLLVVLLVVVVVVQVVCLVVQQKFFPDAPPVVVDGGRCCCSPPVSSVVLNVLVVVLVVDDPVCNLVVQLVVLVVVLVVQVVCVVVVRMGGDPPDDSVVSSVVSSVSSVVSNVSSVVSSVD/DVVVVVVVVVVVVVVVVVVVVLVVLLVVLLVVLLVVLLVVVVVVQVVCLVVQQKFFPDAPPVVVDGGRCCCSVPVSSVVLNVLVVVLVVDDPVCNLVVQLVVLVVVLVVQVVCVVVVRMGGDPPDDSVVSSVVSSVSSVVSNVSSVVSSVD